Protein AF-A0A5C6YEQ1-F1 (afdb_monomer_lite)

Secondary structure (DSSP, 8-state):
--SSTTHHHHHHHHHHTHHHHHHHHHHHHTTSTTHHHHHHHHHHHHHHHHHHHHHHHHHHHHHHHHHHHHHHHHHHHHHHHHHHHHHHHHHHHHHHGGGGGGSHHHHHHHHHHHHHHHHHHHHHHHTPPP-HHHIIIIIIHHHHHHHHHHHHHH---TTSHHHHHHHHHHHHHHHHHHHHHHHHHHHHHHHHHHHHTSTT-HHHHHHHHHHHHHHHHHHHH--

Sequence (223 aa):
MLFFLVNKSTSKLIEMDHLSIFKSFELFFKDEKDWIINYQVLFNSVGFYNDALLELRANYDYHKTDKYSRKKKIGEELKTLMDESSRLLNRYRQELNDTYLAYPFAEVINEFVPKYYEYLQKYQDTKEETDFDDLSQNLLYDFLTKCMAIKKEIGFDNFGIEEIVTQVSSIRKEIWLLKNDCIYFATNNEERHAMLFANESKSLIKLKELKTSLDQKIKLLEK

pLDDT: mean 86.24, std 13.4, range [27.28, 98.38]

Structure (mmCIF, N/CA/C/O backbone):
data_AF-A0A5C6YEQ1-F1
#
_entry.id   AF-A0A5C6YEQ1-F1
#
loop_
_atom_site.group_PDB
_atom_site.id
_atom_site.type_symbol
_atom_site.label_atom_id
_atom_site.label_alt_id
_atom_site.label_comp_id
_atom_site.label_asym_id
_atom_site.label_entity_id
_atom_site.label_seq_id
_atom_site.pdbx_PDB_ins_code
_atom_site.Cartn_x
_atom_site.Cartn_y
_atom_site.Cartn_z
_atom_site.occupancy
_atom_site.B_iso_or_equiv
_atom_site.auth_seq_id
_atom_site.auth_comp_id
_atom_site.auth_asym_id
_atom_site.auth_atom_id
_atom_site.pdbx_PDB_model_num
ATOM 1 N N . MET A 1 1 ? -23.025 4.777 7.231 1.00 31.62 1 MET A N 1
ATOM 2 C CA . MET A 1 1 ? -22.177 5.420 8.262 1.00 31.62 1 MET A CA 1
ATOM 3 C C . MET A 1 1 ? -23.085 6.034 9.335 1.00 31.62 1 MET A C 1
ATOM 5 O O . MET A 1 1 ? -23.299 7.235 9.319 1.00 31.62 1 MET A O 1
ATOM 9 N N . LEU A 1 2 ? -23.713 5.215 10.197 1.00 27.28 2 LEU A N 1
ATOM 10 C CA . LEU A 1 2 ? -24.773 5.697 11.112 1.00 27.28 2 LEU A CA 1
ATOM 11 C C . LEU A 1 2 ? -24.850 4.996 12.487 1.00 27.28 2 LEU A C 1
ATOM 13 O O . LEU A 1 2 ? -25.694 5.361 13.290 1.00 27.28 2 LEU A O 1
ATOM 17 N N . PHE A 1 3 ? -23.961 4.050 12.818 1.00 35.53 3 PHE A N 1
ATOM 18 C CA . PHE A 1 3 ? -24.115 3.236 14.040 1.00 35.53 3 PHE A CA 1
ATOM 19 C C . PHE A 1 3 ? -23.373 3.732 15.300 1.00 35.53 3 PHE A C 1
ATOM 21 O O . PHE A 1 3 ? -23.579 3.170 16.366 1.00 35.53 3 PHE A O 1
ATOM 28 N N . PHE A 1 4 ? -22.566 4.801 15.236 1.00 38.66 4 PHE A N 1
ATOM 29 C CA . PHE A 1 4 ? -21.730 5.233 16.379 1.00 38.66 4 PHE A CA 1
ATOM 30 C C . PHE A 1 4 ? -22.143 6.553 17.055 1.00 38.66 4 PHE A C 1
ATOM 32 O O . PHE A 1 4 ? -21.502 6.981 18.010 1.00 38.66 4 PHE A O 1
ATOM 39 N N . LEU A 1 5 ? -23.215 7.215 16.604 1.00 39.81 5 LEU A N 1
ATOM 40 C CA . LEU A 1 5 ? -23.652 8.499 17.182 1.00 39.81 5 LEU A CA 1
ATOM 41 C C . LEU A 1 5 ? -24.327 8.369 18.561 1.00 39.81 5 LEU A C 1
ATOM 43 O O . LEU A 1 5 ? -24.458 9.366 19.264 1.00 39.81 5 LEU A O 1
ATOM 47 N N . VAL A 1 6 ? -24.706 7.157 18.976 1.00 45.69 6 VAL A N 1
ATOM 48 C CA . VAL A 1 6 ? -25.448 6.906 20.228 1.00 45.69 6 VAL A CA 1
ATOM 49 C C . VAL A 1 6 ? -24.557 7.013 21.483 1.00 45.69 6 VAL A C 1
ATOM 51 O O . VAL A 1 6 ? -25.061 7.202 22.589 1.00 45.69 6 VAL A O 1
ATOM 54 N N . ASN A 1 7 ? -23.226 6.962 21.345 1.00 52.97 7 ASN A N 1
ATOM 55 C CA . ASN A 1 7 ? -22.336 6.802 22.503 1.00 52.97 7 ASN A CA 1
ATOM 56 C C . ASN A 1 7 ? -22.078 8.099 23.299 1.00 52.97 7 ASN A C 1
ATOM 58 O O . ASN A 1 7 ? -21.958 8.072 24.522 1.00 52.97 7 ASN A O 1
ATOM 62 N N . LYS A 1 8 ? -22.075 9.268 22.639 1.00 51.84 8 LYS A N 1
ATOM 63 C CA . LYS A 1 8 ? -21.743 10.554 23.291 1.00 51.84 8 LYS A CA 1
ATOM 64 C C . LYS A 1 8 ? -22.794 11.020 24.304 1.00 51.84 8 LYS A C 1
ATOM 66 O O . LYS A 1 8 ? -22.444 11.605 25.326 1.00 51.84 8 LYS A O 1
ATOM 71 N N . SER A 1 9 ? -24.070 10.779 24.015 1.00 50.03 9 SER A N 1
ATOM 72 C CA . SER A 1 9 ? -25.200 11.142 24.882 1.00 50.03 9 SER A CA 1
ATOM 73 C C . SER A 1 9 ? -25.192 10.309 26.164 1.00 50.03 9 SER A C 1
ATOM 75 O O . SER A 1 9 ? -25.365 10.839 27.256 1.00 50.03 9 SER A O 1
ATOM 77 N N . THR A 1 10 ? -24.928 9.010 26.016 1.00 54.28 10 THR A N 1
ATOM 78 C CA . THR A 1 10 ? -24.895 8.030 27.105 1.00 54.28 10 THR A CA 1
ATOM 79 C C . THR A 1 10 ? -23.689 8.250 28.018 1.00 54.28 10 THR A C 1
ATOM 81 O O . THR A 1 10 ? -23.847 8.260 29.233 1.00 54.28 10 THR A O 1
ATOM 84 N N . SER A 1 11 ? -22.508 8.533 27.452 1.00 55.09 11 SER A N 1
ATOM 85 C CA . SER A 1 11 ? -21.304 8.850 28.238 1.00 55.09 11 SER A CA 1
ATOM 86 C C . SER A 1 11 ? -21.489 10.112 29.091 1.00 55.09 11 SER A C 1
ATOM 88 O O . SER A 1 11 ? -21.166 10.105 30.274 1.00 55.09 11 SER A O 1
ATOM 90 N N . LYS A 1 12 ? -22.107 11.167 28.535 1.00 52.81 12 LYS A N 1
ATOM 91 C CA . LYS A 1 12 ? -22.448 12.386 29.291 1.00 52.81 12 LYS A CA 1
ATOM 92 C C . LYS A 1 12 ? -23.463 12.142 30.409 1.00 52.81 12 LYS A C 1
ATOM 94 O O . LYS A 1 12 ? -23.324 12.723 31.477 1.00 52.81 12 LYS A O 1
ATOM 99 N N . LEU A 1 13 ? -24.477 11.308 30.174 1.00 55.44 13 LEU A N 1
ATOM 100 C CA . LEU A 1 13 ? -25.462 10.933 31.198 1.00 55.44 13 LEU A CA 1
ATOM 101 C C . LEU A 1 13 ? -24.810 10.178 32.365 1.00 55.44 13 LEU A C 1
ATOM 103 O O . LEU A 1 13 ? -25.116 10.454 33.520 1.00 55.44 13 LEU A O 1
ATOM 107 N N . ILE A 1 14 ? -23.876 9.274 32.065 1.00 58.31 14 ILE A N 1
ATOM 108 C CA . ILE A 1 14 ? -23.141 8.490 33.065 1.00 58.31 14 ILE A CA 1
ATOM 109 C C . ILE A 1 14 ? -22.177 9.367 33.880 1.00 58.31 14 ILE A C 1
ATOM 111 O O . ILE A 1 14 ? -22.086 9.207 35.096 1.00 58.31 14 ILE A O 1
ATOM 115 N N . GLU A 1 15 ? -21.498 10.324 33.241 1.00 59.09 15 GLU A N 1
ATOM 116 C CA . GLU A 1 15 ? -20.639 11.300 33.927 1.00 59.09 15 GLU A CA 1
ATOM 117 C C . GLU A 1 15 ? -21.437 12.278 34.798 1.00 59.09 15 GLU A C 1
ATOM 119 O O . GLU A 1 15 ? -21.026 12.586 35.916 1.00 59.09 15 GLU A O 1
ATOM 124 N N . MET A 1 16 ? -22.588 12.755 34.312 1.00 57.44 16 MET A N 1
ATOM 125 C CA . MET A 1 16 ? -23.418 13.723 35.035 1.00 57.44 16 MET A CA 1
ATOM 126 C C . MET A 1 16 ? -24.153 13.118 36.236 1.00 57.44 16 MET A C 1
ATOM 128 O O . MET A 1 16 ? -24.463 13.855 37.169 1.00 57.44 16 MET A O 1
ATOM 132 N N . ASP A 1 17 ? -24.408 11.806 36.241 1.00 66.56 17 ASP A N 1
ATOM 133 C CA . ASP A 1 17 ? -25.208 11.141 37.276 1.00 66.56 17 ASP A CA 1
ATOM 134 C C . ASP A 1 17 ? -24.451 10.030 38.028 1.00 66.56 17 ASP A C 1
ATOM 136 O O . ASP A 1 17 ? -25.055 9.158 38.654 1.00 66.56 17 ASP A O 1
ATOM 140 N N . HIS A 1 18 ? -23.110 10.071 38.014 1.00 71.81 18 HIS A N 1
ATOM 141 C CA . HIS A 1 18 ? -22.239 9.082 38.667 1.00 71.81 18 HIS A CA 1
ATOM 142 C C . HIS A 1 18 ? -22.669 8.780 40.109 1.00 71.81 18 HIS A C 1
ATOM 144 O O . HIS A 1 18 ? -22.700 7.628 40.532 1.00 71.81 18 HIS A O 1
ATOM 150 N N . LEU A 1 19 ? -23.012 9.813 40.886 1.00 76.38 19 LEU A N 1
ATOM 151 C CA . LEU A 1 19 ? -23.413 9.650 42.282 1.00 76.38 19 LEU A CA 1
ATOM 152 C C . LEU A 1 19 ? -24.744 8.892 42.417 1.00 76.38 19 LEU A C 1
ATOM 154 O O . LEU A 1 19 ? -24.884 8.079 43.328 1.00 76.38 19 LEU A O 1
ATOM 158 N N . SER A 1 20 ? -25.712 9.135 41.533 1.00 77.75 20 SER A N 1
ATOM 159 C CA . SER A 1 20 ? -27.003 8.438 41.565 1.00 77.75 20 SER A CA 1
ATOM 160 C C . SER A 1 20 ? -26.877 7.012 41.042 1.00 77.75 20 SER A C 1
ATOM 162 O O . SER A 1 20 ? -27.480 6.109 41.620 1.00 77.75 20 SER A O 1
ATOM 164 N N . ILE A 1 21 ? -26.046 6.779 40.020 1.00 77.88 21 ILE A N 1
ATOM 165 C CA . ILE A 1 21 ? -25.725 5.432 39.524 1.00 77.88 21 ILE A CA 1
ATOM 166 C C . ILE A 1 21 ? -25.015 4.635 40.621 1.00 77.88 21 ILE A C 1
ATOM 168 O O . ILE A 1 21 ? -25.419 3.512 40.904 1.00 77.88 21 ILE A O 1
ATOM 172 N N . PHE A 1 22 ? -24.028 5.229 41.297 1.00 83.12 22 PHE A N 1
ATOM 173 C CA . PHE A 1 22 ? -23.341 4.617 42.435 1.00 83.12 22 PHE A CA 1
ATOM 174 C C . PHE A 1 22 ? -24.309 4.264 43.566 1.00 83.12 22 PHE A C 1
ATOM 176 O O . PHE A 1 22 ? -24.345 3.115 43.992 1.00 83.12 22 PHE A O 1
ATOM 183 N N . LYS A 1 23 ? -25.137 5.218 44.012 1.00 82.94 23 LYS A N 1
ATOM 184 C CA . LYS A 1 23 ? -26.137 4.991 45.071 1.00 82.94 23 LYS A CA 1
ATOM 185 C C . LYS A 1 23 ? -27.153 3.917 44.694 1.00 82.94 23 LYS A C 1
ATOM 187 O O . LYS A 1 23 ? -27.544 3.116 45.535 1.00 82.94 23 LYS A O 1
ATOM 192 N N . SER A 1 24 ? -27.583 3.892 43.435 1.00 81.06 24 SER A N 1
ATOM 193 C CA . SER A 1 24 ? -28.500 2.866 42.934 1.00 81.06 24 SER A CA 1
ATOM 194 C C . SER A 1 24 ? -27.824 1.497 42.917 1.00 81.06 24 SER A C 1
ATOM 196 O O . SER A 1 24 ? -28.412 0.514 43.356 1.00 81.06 24 SER A O 1
ATOM 198 N N . PHE A 1 25 ? -26.569 1.426 42.473 1.00 85.50 25 PHE A N 1
ATOM 199 C CA . PHE A 1 25 ? -25.790 0.192 42.483 1.00 85.50 25 PHE A CA 1
ATOM 200 C C . PHE A 1 25 ? -25.561 -0.310 43.917 1.00 85.50 25 PHE A C 1
ATOM 202 O O . PHE A 1 25 ? -25.797 -1.476 44.214 1.00 85.50 25 PHE A O 1
ATOM 209 N N . GLU A 1 26 ? -25.194 0.574 44.842 1.00 86.00 26 GLU A N 1
ATOM 210 C CA . GLU A 1 26 ? -25.078 0.265 46.268 1.00 86.00 26 GLU A CA 1
ATOM 211 C C . GLU A 1 26 ? -26.396 -0.291 46.829 1.00 86.00 26 GLU A C 1
ATOM 213 O O . GLU A 1 26 ? -26.397 -1.344 47.461 1.00 86.00 26 GLU A O 1
ATOM 218 N N . LEU A 1 27 ? -27.538 0.345 46.544 1.00 85.94 27 LEU A N 1
ATOM 219 C CA . LEU A 1 27 ? -28.846 -0.090 47.047 1.00 85.94 27 LEU A CA 1
ATOM 220 C C . LEU A 1 27 ? -29.161 -1.558 46.708 1.00 85.94 27 LEU A C 1
ATOM 222 O O . LEU A 1 27 ? -29.693 -2.275 47.556 1.00 85.94 27 LEU A O 1
ATOM 226 N N . PHE A 1 28 ? -28.834 -2.006 45.493 1.00 83.94 28 PHE A N 1
ATOM 227 C CA . PHE A 1 28 ? -29.175 -3.352 45.012 1.00 83.94 28 PHE A CA 1
ATOM 228 C C . PHE A 1 28 ? -28.108 -4.415 45.283 1.00 83.94 28 PHE A C 1
ATOM 230 O O . PHE A 1 28 ? -28.435 -5.610 45.313 1.00 83.94 28 PHE A O 1
ATOM 237 N N . PHE A 1 29 ? -26.853 -3.998 45.468 1.00 86.00 29 PHE A N 1
ATOM 238 C CA . PHE A 1 29 ? -25.700 -4.897 45.499 1.00 86.00 29 PHE A CA 1
ATOM 239 C C . PHE A 1 29 ? -24.860 -4.809 46.778 1.00 86.00 29 PHE A C 1
ATOM 241 O O . PHE A 1 29 ? -23.964 -5.628 46.927 1.00 86.00 29 PHE A O 1
ATOM 248 N N . LYS A 1 30 ? -25.143 -3.903 47.728 1.00 86.94 30 LYS A N 1
ATOM 249 C CA . LYS A 1 30 ? -24.340 -3.718 48.961 1.00 86.94 30 LYS A CA 1
ATOM 250 C C . LYS A 1 30 ? -24.054 -4.998 49.758 1.00 86.94 30 LYS A C 1
ATOM 252 O O . LYS A 1 30 ? -23.047 -5.059 50.457 1.00 86.94 30 LYS A O 1
ATOM 257 N N . ASP A 1 31 ? -24.940 -5.991 49.671 1.00 86.44 31 ASP A N 1
ATOM 258 C CA . ASP A 1 31 ? -24.834 -7.252 50.410 1.00 86.44 31 ASP A CA 1
ATOM 259 C C . ASP A 1 31 ? -23.923 -8.278 49.697 1.00 86.44 31 ASP A C 1
ATOM 261 O O . ASP A 1 31 ? -23.592 -9.323 50.259 1.00 86.44 31 ASP A O 1
ATOM 265 N N . GLU A 1 32 ? -23.486 -7.999 48.465 1.00 86.06 32 GLU A N 1
ATOM 266 C CA . GLU A 1 32 ? -22.537 -8.825 47.718 1.00 86.06 32 GLU A CA 1
ATOM 267 C C . GLU A 1 32 ? -21.096 -8.441 48.059 1.00 86.06 32 GLU A C 1
ATOM 269 O O . GLU A 1 32 ? -20.715 -7.277 48.000 1.00 86.06 32 GLU A O 1
ATOM 274 N N . LYS A 1 33 ? -20.248 -9.428 48.361 1.00 84.44 33 LYS A N 1
ATOM 275 C CA . LYS A 1 33 ? -18.874 -9.210 48.847 1.00 84.44 33 LYS A CA 1
ATOM 276 C C . LYS A 1 33 ? -18.028 -8.263 47.976 1.00 84.44 33 LYS A C 1
ATOM 278 O O . LYS A 1 33 ? -17.258 -7.476 48.516 1.00 84.44 33 LYS A O 1
ATOM 283 N N . ASP A 1 34 ? -18.190 -8.325 46.655 1.00 86.12 34 ASP A N 1
ATOM 284 C CA . ASP A 1 34 ? -17.345 -7.615 45.686 1.00 86.12 34 ASP A CA 1
ATOM 285 C C . ASP A 1 34 ? -18.084 -6.474 44.956 1.00 86.12 34 ASP A C 1
ATOM 287 O O . ASP A 1 34 ? -17.680 -6.051 43.870 1.00 86.12 34 ASP A O 1
ATOM 291 N N . TRP A 1 35 ? -19.171 -5.945 45.533 1.00 84.25 35 TRP A N 1
ATOM 292 C CA . TRP A 1 35 ? -20.045 -4.975 44.860 1.00 84.25 35 TRP A CA 1
ATOM 293 C C . TRP A 1 35 ? -19.328 -3.692 44.406 1.00 84.25 35 TRP A C 1
ATOM 295 O O . TRP A 1 35 ? -19.574 -3.210 43.300 1.00 84.25 35 TRP A O 1
ATOM 305 N N . ILE A 1 36 ? -18.385 -3.174 45.204 1.00 84.12 36 ILE A N 1
ATOM 306 C CA . ILE A 1 36 ? -17.584 -1.983 44.857 1.00 84.12 36 ILE A CA 1
ATOM 307 C C . ILE A 1 36 ? -16.669 -2.273 43.663 1.00 84.12 36 ILE A C 1
ATOM 309 O O . ILE A 1 36 ? -16.549 -1.454 42.751 1.00 84.12 36 ILE A O 1
ATOM 313 N N . ILE A 1 37 ? -16.038 -3.451 43.651 1.00 84.50 37 ILE A N 1
ATOM 314 C CA . ILE A 1 37 ? -15.156 -3.884 42.561 1.00 84.50 37 ILE A CA 1
ATOM 315 C C . ILE A 1 37 ? -15.977 -4.022 41.274 1.00 84.50 37 ILE A C 1
ATOM 317 O O . ILE A 1 37 ? -15.557 -3.564 40.213 1.00 84.50 37 ILE A O 1
ATOM 321 N N . ASN A 1 38 ? -17.172 -4.600 41.370 1.00 82.00 38 ASN A N 1
ATOM 322 C CA . ASN A 1 38 ? -18.096 -4.758 40.250 1.00 82.00 38 ASN A CA 1
ATOM 323 C C . ASN A 1 38 ? -18.582 -3.411 39.695 1.00 82.00 38 ASN A C 1
ATOM 325 O O . ASN A 1 38 ? -18.596 -3.233 38.475 1.00 82.00 38 ASN A O 1
ATOM 329 N N . TYR A 1 39 ? -18.892 -2.444 40.564 1.00 84.06 39 TYR A N 1
ATOM 330 C CA . TYR A 1 39 ? -19.219 -1.075 40.158 1.00 84.06 39 TYR A CA 1
ATOM 331 C C . TYR A 1 39 ? -18.061 -0.414 39.398 1.00 84.06 39 TYR A C 1
ATOM 333 O O . TYR A 1 39 ? -18.258 0.116 38.305 1.00 84.06 39 TYR A O 1
ATOM 341 N N . GLN A 1 40 ? -16.839 -0.485 39.936 1.00 81.25 40 GLN A N 1
ATOM 342 C CA . GLN A 1 40 ? -15.656 0.081 39.281 1.00 81.25 40 GLN A CA 1
ATOM 343 C C . GLN A 1 40 ? -15.400 -0.560 37.917 1.00 81.25 40 GLN A C 1
ATOM 345 O O . GLN A 1 40 ? -15.106 0.142 36.954 1.00 81.25 40 GLN A O 1
ATOM 350 N N . VAL A 1 41 ? -15.539 -1.885 37.811 1.00 80.44 41 VAL A N 1
ATOM 351 C CA . VAL A 1 41 ? -15.392 -2.599 36.536 1.00 80.44 41 VAL A CA 1
ATOM 352 C C . VAL A 1 41 ? -16.437 -2.128 35.530 1.00 80.44 41 VAL A C 1
ATOM 354 O O . VAL A 1 41 ? -16.066 -1.841 34.395 1.00 80.44 41 VAL A O 1
ATOM 357 N N . LEU A 1 42 ? -17.708 -2.014 35.923 1.00 78.88 42 LEU A N 1
ATOM 358 C CA . LEU A 1 42 ? -18.774 -1.517 35.051 1.00 78.88 42 LEU A CA 1
ATOM 359 C C . LEU A 1 42 ? -18.461 -0.102 34.553 1.00 78.88 42 LEU A C 1
ATOM 361 O O . LEU A 1 42 ? -18.447 0.138 33.347 1.00 78.88 42 LEU A O 1
ATOM 365 N N . PH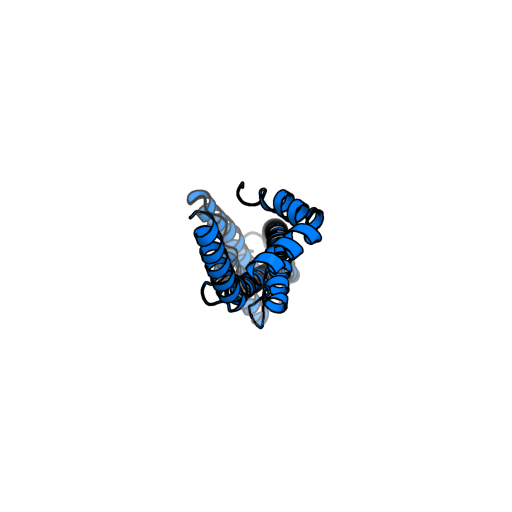E A 1 43 ? -18.174 0.814 35.477 1.00 76.44 43 PHE A N 1
ATOM 366 C CA . PHE A 1 43 ? -17.955 2.220 35.160 1.00 76.44 43 PHE A CA 1
ATOM 367 C C . PHE A 1 43 ? -16.727 2.420 34.263 1.00 76.44 43 PHE A C 1
ATOM 369 O O . PHE A 1 43 ? -16.821 3.034 33.198 1.00 76.44 43 PHE A O 1
ATOM 376 N N . ASN A 1 44 ? -15.595 1.814 34.634 1.00 77.69 44 ASN A N 1
ATOM 377 C CA . ASN A 1 44 ? -14.362 1.887 33.851 1.00 77.69 44 ASN A CA 1
ATOM 378 C C . ASN A 1 44 ? -14.528 1.248 32.473 1.00 77.69 44 ASN A C 1
ATOM 380 O O . ASN A 1 44 ? -13.966 1.741 31.500 1.00 77.69 44 ASN A O 1
ATOM 384 N N . SER A 1 45 ? -15.309 0.172 32.374 1.00 75.00 45 SER A N 1
ATOM 385 C CA . SER A 1 45 ? -15.566 -0.480 31.094 1.00 75.00 45 SER A CA 1
ATOM 386 C C . SER A 1 45 ? -16.350 0.419 30.146 1.00 75.00 45 SER A C 1
ATOM 388 O O . SER A 1 45 ? -15.992 0.508 28.977 1.00 75.00 45 SER A O 1
ATOM 390 N N . VAL A 1 46 ? -17.395 1.107 30.616 1.00 74.00 46 VAL A N 1
ATOM 391 C CA . VAL A 1 46 ? -18.174 1.990 29.733 1.00 74.00 46 VAL A CA 1
ATOM 392 C C . VAL A 1 46 ? -17.303 3.119 29.177 1.00 74.00 46 VAL A C 1
ATOM 394 O O . VAL A 1 46 ? -17.327 3.352 27.968 1.00 74.00 46 VAL A O 1
ATOM 397 N N . GLY A 1 47 ? -16.490 3.759 30.026 1.00 69.19 47 GLY A N 1
ATOM 398 C CA . GLY A 1 47 ? -15.528 4.776 29.584 1.00 69.19 47 GLY A CA 1
ATOM 399 C C . GLY A 1 47 ? -14.509 4.209 28.594 1.00 69.19 47 GLY A C 1
ATOM 400 O O . GLY A 1 47 ? -14.373 4.710 27.480 1.00 69.19 47 GLY A O 1
ATOM 401 N N . PHE A 1 48 ? -13.881 3.086 28.950 1.00 79.19 48 PHE A N 1
ATOM 402 C CA . PHE A 1 48 ? -12.892 2.412 28.113 1.00 79.19 48 PHE A CA 1
ATOM 403 C C . PHE A 1 48 ? -13.429 2.047 26.724 1.00 79.19 48 PHE A C 1
ATOM 405 O O . PHE A 1 48 ? -12.792 2.363 25.725 1.00 79.19 48 PHE A O 1
ATOM 412 N N . TYR A 1 49 ? -14.591 1.393 26.629 1.00 76.06 49 TYR A N 1
ATOM 413 C CA . TYR A 1 49 ? -15.139 0.973 25.336 1.00 76.06 49 TYR A CA 1
ATOM 414 C C . TYR A 1 49 ? -15.583 2.164 24.486 1.00 76.06 49 TYR A C 1
ATOM 416 O O . TYR A 1 49 ? -15.461 2.113 23.263 1.00 76.06 49 TYR A O 1
ATOM 424 N N . ASN A 1 50 ? -16.068 3.243 25.101 1.00 76.25 50 ASN A N 1
ATOM 425 C CA . ASN A 1 50 ? -16.372 4.466 24.369 1.00 76.25 50 ASN A CA 1
ATOM 426 C C . ASN A 1 50 ? -15.105 5.079 23.751 1.00 76.25 50 ASN A C 1
ATOM 428 O O . ASN A 1 50 ? -15.086 5.353 22.549 1.00 76.25 50 ASN A O 1
ATOM 432 N N . ASP A 1 51 ? -14.039 5.217 24.537 1.00 76.62 51 ASP A N 1
ATOM 433 C CA . ASP A 1 51 ? -12.774 5.793 24.076 1.00 76.62 51 ASP A CA 1
ATOM 434 C C . ASP A 1 51 ? -12.073 4.890 23.056 1.00 76.62 51 ASP A C 1
ATOM 436 O O . ASP A 1 51 ? -11.639 5.363 22.005 1.00 76.62 51 ASP A O 1
ATOM 440 N N . ALA A 1 52 ? -12.057 3.576 23.292 1.00 79.50 52 ALA A N 1
ATOM 441 C CA . ALA A 1 52 ? -11.476 2.595 22.379 1.00 79.50 52 ALA A CA 1
ATOM 442 C C . ALA A 1 52 ? -12.154 2.617 21.000 1.00 79.50 52 ALA A C 1
ATOM 444 O O . ALA A 1 52 ? -11.481 2.522 19.975 1.00 79.50 52 ALA A O 1
ATOM 445 N N . LEU A 1 53 ? -13.482 2.776 20.943 1.00 81.00 53 LEU A N 1
ATOM 446 C CA . LEU A 1 53 ? -14.215 2.889 19.677 1.00 81.00 53 LEU A CA 1
ATOM 447 C C . LEU A 1 53 ? -13.910 4.200 18.937 1.00 81.00 53 LEU A C 1
ATOM 449 O O . LEU A 1 53 ? -13.821 4.202 17.706 1.00 81.00 53 LEU A O 1
ATOM 453 N N . LEU A 1 54 ? -13.743 5.308 19.665 1.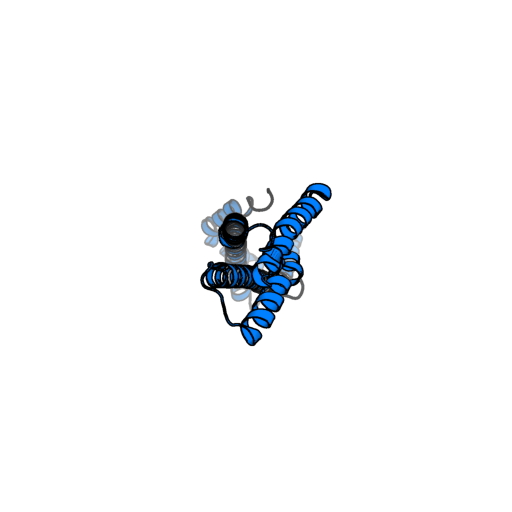00 80.62 54 LEU A N 1
ATOM 454 C CA . LEU A 1 54 ? -13.342 6.590 19.079 1.00 80.62 54 LEU A CA 1
ATOM 455 C C . LEU A 1 54 ? -11.920 6.522 18.519 1.00 80.62 54 LEU A C 1
ATOM 457 O O . LEU A 1 54 ? -11.693 6.961 17.389 1.00 80.62 54 LEU A O 1
ATOM 461 N N . GLU A 1 55 ? -10.992 5.929 19.268 1.00 81.88 55 GLU A N 1
ATOM 462 C CA . GLU A 1 55 ? -9.609 5.724 18.837 1.00 81.88 55 GLU A CA 1
ATOM 463 C C . GLU A 1 55 ? -9.542 4.808 17.608 1.00 81.88 55 GLU A C 1
ATOM 465 O O . GLU A 1 55 ? -8.908 5.158 16.615 1.00 81.88 55 GLU A O 1
ATOM 470 N N . LEU A 1 56 ? -10.248 3.670 17.620 1.00 84.38 56 LEU A N 1
ATOM 471 C CA . LEU A 1 56 ? -10.315 2.750 16.477 1.00 84.38 56 LEU A CA 1
ATOM 472 C C . LEU A 1 56 ? -10.813 3.450 15.214 1.00 84.38 56 LEU A C 1
ATOM 474 O O . LEU A 1 56 ? -10.238 3.273 14.139 1.00 84.38 56 LEU A O 1
ATOM 478 N N . ARG A 1 57 ? -11.857 4.275 15.337 1.00 84.19 57 ARG A N 1
ATOM 479 C CA . ARG A 1 57 ? -12.374 5.054 14.211 1.00 84.19 57 ARG A CA 1
ATOM 480 C C . ARG A 1 57 ? -11.340 6.052 13.696 1.00 84.19 57 ARG A C 1
ATOM 482 O O . ARG A 1 57 ? -11.123 6.110 12.490 1.00 84.19 57 ARG A O 1
ATOM 489 N N . ALA A 1 58 ? -10.709 6.813 14.588 1.00 83.38 58 ALA A N 1
ATOM 490 C CA . ALA A 1 58 ? -9.691 7.789 14.210 1.00 83.38 58 ALA A CA 1
ATOM 491 C C . ALA A 1 58 ? -8.500 7.118 13.507 1.00 83.38 58 ALA A C 1
ATOM 493 O O . ALA A 1 58 ? -8.079 7.571 12.443 1.00 83.38 58 ALA A O 1
ATOM 494 N N . ASN A 1 59 ? -8.019 5.994 14.044 1.00 86.00 59 ASN A N 1
ATOM 495 C CA . ASN A 1 59 ? -6.927 5.215 13.461 1.00 86.00 59 ASN A CA 1
ATOM 496 C C . ASN A 1 59 ? -7.300 4.649 12.084 1.00 86.00 59 ASN A C 1
ATOM 498 O O . ASN A 1 59 ? -6.482 4.676 11.165 1.00 86.00 59 ASN A O 1
ATOM 502 N N . TYR A 1 60 ? -8.536 4.170 11.915 1.00 89.19 60 TYR A N 1
ATOM 503 C CA . TYR A 1 60 ? -9.031 3.687 10.627 1.00 89.19 60 TYR A CA 1
ATOM 504 C C . TYR A 1 60 ? -9.134 4.801 9.582 1.00 89.19 60 TYR A C 1
ATOM 506 O O . TYR A 1 60 ? -8.651 4.638 8.460 1.00 89.19 60 TYR A O 1
ATOM 514 N N . ASP A 1 61 ? -9.730 5.939 9.940 1.00 89.25 61 ASP A N 1
ATOM 515 C CA . ASP A 1 61 ? -9.876 7.083 9.036 1.00 89.25 61 ASP A CA 1
ATOM 516 C C . ASP A 1 61 ? -8.498 7.642 8.630 1.00 89.25 61 ASP A C 1
ATOM 518 O O . ASP A 1 61 ? -8.276 7.956 7.454 1.00 89.25 61 ASP A O 1
ATOM 522 N N . TYR A 1 62 ? -7.545 7.679 9.569 1.00 88.31 62 TYR A N 1
ATOM 523 C CA . TYR A 1 62 ? -6.149 8.020 9.301 1.00 88.31 62 TYR A CA 1
ATOM 524 C C . TYR A 1 62 ? -5.499 7.033 8.324 1.00 88.31 62 TYR A C 1
ATOM 526 O O . TYR A 1 62 ? -5.036 7.450 7.263 1.00 88.31 62 TYR A O 1
ATOM 534 N N . HIS A 1 63 ? -5.523 5.728 8.622 1.00 92.25 63 HIS A N 1
ATOM 535 C CA . HIS A 1 63 ? -4.893 4.709 7.775 1.00 92.25 63 HIS A CA 1
ATOM 536 C C . HIS A 1 63 ? -5.491 4.681 6.365 1.00 92.25 63 HIS A C 1
ATOM 538 O O . HIS A 1 63 ? -4.767 4.576 5.377 1.00 92.25 63 HIS A O 1
ATOM 544 N N . LYS A 1 64 ? -6.814 4.834 6.243 1.00 92.12 64 LYS A N 1
ATOM 545 C CA . LYS A 1 64 ? -7.493 4.929 4.946 1.00 92.12 64 LYS A CA 1
ATOM 546 C C . LYS A 1 64 ? -6.991 6.124 4.131 1.00 92.12 64 LYS A C 1
ATOM 548 O O . LYS A 1 64 ? -6.752 5.986 2.930 1.00 92.12 64 LYS A O 1
ATOM 553 N N . THR A 1 65 ? -6.856 7.283 4.770 1.00 93.56 65 THR A N 1
ATOM 554 C CA . THR A 1 65 ? -6.411 8.522 4.118 1.00 93.56 65 THR A CA 1
ATOM 555 C C . THR A 1 65 ? -4.943 8.432 3.705 1.00 93.56 65 THR A C 1
ATOM 557 O O . THR A 1 65 ? -4.613 8.752 2.562 1.00 93.56 65 THR A O 1
ATOM 560 N N . ASP A 1 66 ? -4.081 7.934 4.593 1.00 94.00 66 ASP A N 1
ATOM 561 C CA . ASP A 1 66 ? -2.659 7.711 4.320 1.00 94.00 66 ASP A CA 1
ATOM 562 C C . ASP A 1 66 ? -2.452 6.723 3.163 1.00 94.00 66 ASP A C 1
ATOM 564 O O . ASP A 1 66 ? -1.791 7.049 2.174 1.00 94.00 66 ASP A O 1
ATOM 568 N N . LYS A 1 67 ? -3.120 5.561 3.213 1.00 94.69 67 LYS A N 1
ATOM 569 C CA . LYS A 1 67 ? -3.076 4.547 2.149 1.00 94.69 67 LYS A CA 1
ATOM 570 C C . LYS A 1 67 ? -3.444 5.141 0.793 1.00 94.69 67 LYS A C 1
ATOM 572 O O . LYS A 1 67 ? -2.746 4.905 -0.191 1.00 94.69 67 LYS A O 1
ATOM 577 N N . TYR A 1 68 ? -4.530 5.910 0.727 1.00 94.38 68 TYR A N 1
ATOM 578 C CA . TYR A 1 68 ? -4.958 6.554 -0.515 1.00 94.38 68 TYR A CA 1
ATOM 579 C C . TYR A 1 68 ? -3.928 7.575 -1.021 1.00 94.38 68 TYR A C 1
ATOM 581 O O . TYR A 1 68 ? -3.579 7.564 -2.201 1.00 94.38 68 TYR A O 1
ATOM 589 N N . SER A 1 69 ? -3.402 8.417 -0.128 1.00 96.69 69 SER A N 1
ATOM 590 C CA . SER A 1 69 ? -2.365 9.405 -0.452 1.00 96.69 69 SER A CA 1
ATOM 591 C C . SER A 1 69 ? -1.114 8.746 -1.042 1.00 96.69 69 SER A C 1
ATOM 593 O O . SER A 1 69 ? -0.620 9.151 -2.096 1.00 96.69 69 SER A O 1
ATOM 595 N N . ARG A 1 70 ? -0.643 7.661 -0.422 1.00 96.44 70 ARG A N 1
ATOM 596 C CA . ARG A 1 70 ? 0.538 6.916 -0.876 1.00 96.44 70 ARG A CA 1
ATOM 597 C C . ARG A 1 70 ? 0.308 6.195 -2.197 1.00 96.44 70 ARG A C 1
ATOM 599 O O . ARG A 1 70 ? 1.164 6.272 -3.070 1.00 96.44 70 ARG A O 1
ATOM 606 N N . LYS A 1 71 ? -0.861 5.572 -2.394 1.00 95.56 71 LYS A N 1
ATOM 607 C CA . LYS A 1 71 ? -1.246 4.997 -3.697 1.00 95.56 71 LYS A CA 1
ATOM 608 C C . LYS A 1 71 ? -1.216 6.046 -4.809 1.00 95.56 71 LYS A C 1
ATOM 610 O O . LYS A 1 71 ? -0.694 5.780 -5.887 1.00 95.56 71 LYS A O 1
ATOM 615 N N . LYS A 1 72 ? -1.738 7.247 -4.540 1.00 95.69 72 LYS A N 1
ATOM 616 C CA . LYS A 1 72 ? -1.706 8.361 -5.495 1.00 95.69 72 LYS A CA 1
ATOM 617 C C . LYS A 1 72 ? -0.269 8.771 -5.828 1.00 95.69 72 LYS A C 1
ATOM 619 O O . LYS A 1 72 ? 0.051 8.890 -7.006 1.00 95.69 72 LYS A O 1
ATOM 624 N N . LYS A 1 73 ? 0.589 8.921 -4.815 1.00 97.06 73 LYS A N 1
ATOM 625 C CA . LYS A 1 73 ? 2.013 9.237 -5.000 1.00 97.06 73 LYS A CA 1
ATOM 626 C C . LYS A 1 73 ? 2.722 8.184 -5.861 1.00 97.06 73 LYS A C 1
ATOM 628 O O . LYS A 1 73 ? 3.377 8.545 -6.829 1.00 97.06 73 LYS A O 1
ATOM 633 N N . ILE A 1 74 ? 2.524 6.896 -5.572 1.00 97.25 74 ILE A N 1
ATOM 634 C CA . ILE A 1 74 ? 3.064 5.791 -6.384 1.00 97.25 74 ILE A CA 1
ATOM 635 C C . ILE A 1 74 ? 2.577 5.899 -7.838 1.00 97.25 74 ILE A C 1
ATOM 637 O O . ILE A 1 74 ? 3.360 5.731 -8.768 1.00 97.25 74 ILE A O 1
ATOM 641 N N . GLY A 1 75 ? 1.299 6.225 -8.056 1.00 95.75 75 GLY A N 1
ATOM 642 C CA . GLY A 1 75 ? 0.754 6.457 -9.398 1.00 95.75 75 GLY A CA 1
ATOM 643 C C . GLY A 1 75 ? 1.410 7.632 -10.137 1.00 95.75 75 GLY A C 1
ATOM 644 O O . GLY A 1 75 ? 1.683 7.535 -11.333 1.00 95.75 75 GLY A O 1
ATOM 645 N N . GLU A 1 76 ? 1.698 8.731 -9.439 1.00 97.31 76 GLU A N 1
ATOM 646 C CA . GLU A 1 76 ? 2.414 9.890 -9.995 1.00 97.31 76 GLU A CA 1
ATOM 647 C C . GLU A 1 76 ? 3.874 9.552 -10.342 1.00 97.31 76 GLU A C 1
ATOM 649 O O . GLU A 1 76 ? 4.371 9.947 -11.402 1.00 97.31 76 GLU A O 1
ATOM 654 N N . GLU A 1 77 ? 4.550 8.776 -9.496 1.00 97.62 77 GLU A N 1
ATOM 655 C CA . GLU A 1 77 ? 5.906 8.278 -9.748 1.00 97.62 77 GLU A CA 1
ATOM 656 C C . GLU A 1 77 ? 5.944 7.319 -10.946 1.00 97.62 77 GLU A C 1
ATOM 658 O O . GLU A 1 77 ? 6.806 7.459 -11.809 1.00 97.62 77 GLU A O 1
ATOM 663 N N . LEU A 1 78 ? 4.976 6.404 -11.067 1.00 97.50 78 LEU A N 1
ATOM 664 C CA . LEU A 1 78 ? 4.844 5.509 -12.224 1.00 97.50 78 LEU A CA 1
ATOM 665 C C . LEU A 1 78 ? 4.604 6.275 -13.524 1.00 97.50 78 LEU A C 1
ATOM 667 O O . LEU A 1 78 ? 5.207 5.957 -14.546 1.00 97.50 78 LEU A O 1
ATOM 671 N N . LYS A 1 79 ? 3.754 7.307 -13.495 1.00 96.31 79 LYS A N 1
ATOM 672 C CA . LYS A 1 79 ? 3.557 8.190 -14.650 1.00 96.31 79 LYS A CA 1
ATOM 673 C C . LYS A 1 79 ? 4.878 8.838 -15.070 1.00 96.31 79 LYS A C 1
ATOM 675 O O . LYS A 1 79 ? 5.223 8.814 -16.248 1.00 96.31 79 LYS A O 1
ATOM 680 N N . THR A 1 80 ? 5.612 9.388 -14.104 1.00 97.81 80 THR A N 1
ATOM 681 C CA . THR A 1 80 ? 6.900 10.051 -14.348 1.00 97.81 80 THR A CA 1
ATOM 682 C C . THR A 1 80 ? 7.910 9.069 -14.938 1.00 97.81 80 THR A C 1
ATOM 684 O O . THR A 1 80 ? 8.531 9.362 -15.956 1.00 97.81 80 THR A O 1
ATOM 687 N N . LEU A 1 81 ? 7.985 7.861 -14.379 1.00 98.00 81 LEU A N 1
ATOM 688 C CA . LEU A 1 81 ? 8.817 6.774 -14.882 1.00 98.00 81 LEU A CA 1
ATOM 689 C C . LEU A 1 81 ? 8.497 6.422 -16.344 1.00 98.00 81 LEU A C 1
ATOM 691 O O . LEU A 1 81 ? 9.419 6.226 -17.135 1.00 98.00 81 LEU A O 1
ATOM 695 N N . MET A 1 82 ? 7.219 6.331 -16.727 1.00 97.44 82 MET A N 1
ATOM 696 C CA . MET A 1 82 ? 6.833 6.040 -18.117 1.00 97.44 82 MET A CA 1
ATOM 697 C C . MET A 1 82 ? 7.212 7.167 -19.078 1.00 97.44 82 MET A C 1
ATOM 699 O O . MET A 1 82 ? 7.719 6.901 -20.173 1.00 97.44 82 MET A O 1
ATOM 703 N N . ASP A 1 83 ? 7.000 8.419 -18.668 1.00 96.75 83 ASP A N 1
ATOM 704 C CA . ASP A 1 83 ? 7.376 9.595 -19.456 1.00 96.75 83 ASP A CA 1
ATOM 705 C C . ASP A 1 83 ? 8.897 9.630 -19.680 1.00 96.75 83 ASP A C 1
ATOM 707 O O . ASP A 1 83 ? 9.370 9.868 -20.794 1.00 96.75 83 ASP A O 1
ATOM 711 N N . GLU A 1 84 ? 9.681 9.351 -18.640 1.00 97.25 84 GLU A N 1
ATOM 712 C CA . GLU A 1 84 ? 11.143 9.317 -18.715 1.00 97.25 84 GLU A CA 1
ATOM 713 C C . GLU A 1 84 ? 11.670 8.118 -19.503 1.00 97.25 84 GLU A C 1
ATOM 715 O O . GLU A 1 84 ? 12.563 8.286 -20.333 1.00 97.25 84 GLU A O 1
ATOM 720 N N . SER A 1 85 ? 11.065 6.940 -19.341 1.00 96.94 85 SER A N 1
ATOM 721 C CA . SER A 1 85 ? 11.388 5.746 -20.132 1.00 96.94 85 SER A CA 1
ATOM 722 C C . SER A 1 85 ? 11.155 5.996 -21.625 1.00 96.94 85 SER A C 1
ATOM 724 O O . SER A 1 85 ? 12.005 5.687 -22.458 1.00 96.94 85 SER A O 1
ATOM 726 N N . SER A 1 86 ? 10.043 6.647 -21.974 1.00 95.88 86 SER A N 1
ATOM 727 C CA . SER A 1 86 ? 9.732 7.017 -23.360 1.00 95.88 86 SER A CA 1
ATOM 728 C C . SER A 1 86 ? 10.725 8.042 -23.921 1.00 95.88 86 SER A C 1
ATOM 730 O O . SER A 1 86 ? 11.150 7.943 -25.073 1.00 95.88 86 SER A O 1
ATOM 732 N N . ARG A 1 87 ? 11.142 9.027 -23.113 1.00 95.94 87 ARG A N 1
ATOM 733 C CA . ARG A 1 87 ? 12.187 9.994 -23.502 1.00 95.94 87 ARG A CA 1
ATOM 734 C C . ARG A 1 87 ? 13.537 9.318 -23.712 1.00 95.94 87 ARG A C 1
ATOM 736 O O . ARG A 1 87 ? 14.228 9.657 -24.670 1.00 95.94 87 ARG A O 1
ATOM 743 N N . LEU A 1 88 ? 13.900 8.373 -22.850 1.00 95.50 88 LEU A N 1
ATOM 744 C CA . LEU A 1 88 ? 15.136 7.611 -22.969 1.00 95.50 88 LEU A CA 1
ATOM 745 C C . LEU A 1 88 ? 15.138 6.760 -24.246 1.00 95.50 88 LEU A C 1
ATOM 747 O O . LEU A 1 88 ? 16.106 6.795 -25.002 1.00 95.50 88 LEU A O 1
ATOM 751 N N . LEU A 1 89 ? 14.027 6.089 -24.557 1.00 94.19 89 LEU A N 1
ATOM 752 C CA . LEU A 1 89 ? 13.876 5.346 -25.810 1.00 94.19 89 LEU A CA 1
ATOM 753 C C . LEU A 1 89 ? 14.067 6.240 -27.045 1.00 94.19 89 LEU A C 1
ATOM 755 O O . LEU A 1 89 ? 14.786 5.882 -27.978 1.00 94.19 89 LEU A O 1
ATOM 759 N N . ASN A 1 90 ? 13.476 7.439 -27.031 1.00 93.19 90 ASN A N 1
ATOM 760 C CA . ASN A 1 90 ? 13.664 8.420 -28.101 1.00 93.19 90 ASN A CA 1
ATOM 761 C C . ASN A 1 90 ? 15.122 8.880 -28.223 1.00 93.19 90 ASN A C 1
ATOM 763 O O . ASN A 1 90 ? 15.595 9.077 -29.340 1.00 93.19 90 ASN A O 1
ATOM 767 N N . ARG A 1 91 ? 15.845 9.017 -27.105 1.00 93.81 91 ARG A N 1
ATOM 768 C CA . ARG A 1 91 ? 17.275 9.354 -27.104 1.00 93.81 91 ARG A CA 1
ATOM 769 C C . ARG A 1 91 ? 18.103 8.263 -27.782 1.00 93.81 91 ARG A C 1
ATOM 771 O O . ARG A 1 91 ? 18.884 8.585 -28.670 1.00 93.81 91 ARG A O 1
ATOM 778 N N . TYR A 1 92 ? 17.881 6.989 -27.444 1.00 94.44 92 TYR A N 1
ATOM 779 C CA . TYR A 1 92 ? 18.535 5.879 -28.151 1.00 94.44 92 TYR A CA 1
ATOM 780 C C . TYR A 1 92 ? 18.264 5.935 -29.655 1.00 94.44 92 TYR A C 1
ATOM 782 O O . TYR A 1 92 ? 19.187 5.796 -30.452 1.00 94.44 92 TYR A O 1
ATOM 790 N N . ARG A 1 93 ? 17.014 6.193 -30.053 1.00 92.75 93 ARG A N 1
ATOM 791 C CA . ARG A 1 93 ? 16.635 6.293 -31.467 1.00 92.75 93 ARG A CA 1
ATOM 792 C C . ARG A 1 93 ? 17.317 7.454 -32.197 1.00 92.75 93 ARG A C 1
ATOM 794 O O . ARG A 1 93 ? 17.672 7.301 -33.360 1.00 92.75 93 ARG A O 1
ATOM 801 N N . GLN A 1 94 ? 17.486 8.603 -31.544 1.00 92.19 94 GLN A N 1
ATOM 802 C CA . GLN A 1 94 ? 18.150 9.774 -32.131 1.00 92.19 94 GLN A CA 1
ATOM 803 C C . GLN A 1 94 ? 19.655 9.562 -32.312 1.00 92.19 94 GLN A C 1
ATOM 805 O O . GLN A 1 94 ? 20.208 9.959 -33.332 1.00 92.19 94 GLN A O 1
ATOM 810 N N . GLU A 1 95 ? 20.305 8.928 -31.339 1.00 90.69 95 GLU A N 1
ATOM 811 C CA . GLU A 1 95 ? 21.764 8.775 -31.307 1.00 90.69 95 GLU A CA 1
ATOM 812 C C . GLU A 1 95 ? 22.245 7.542 -32.095 1.00 90.69 95 GLU A C 1
ATOM 814 O O . GLU A 1 95 ? 23.338 7.544 -32.657 1.00 90.69 95 GLU A O 1
ATOM 819 N N . LEU A 1 96 ? 21.423 6.487 -32.174 1.00 88.31 96 LEU A N 1
ATOM 820 C CA . LEU A 1 96 ? 21.778 5.195 -32.784 1.00 88.31 96 LEU A CA 1
ATOM 821 C C . LEU A 1 96 ? 20.972 4.864 -34.053 1.00 88.31 96 LEU A C 1
ATOM 823 O O . LEU A 1 96 ? 21.133 3.775 -34.614 1.00 88.31 96 LEU A O 1
ATOM 827 N N . ASN A 1 97 ? 20.125 5.791 -34.517 1.00 86.44 97 ASN A N 1
ATOM 828 C CA . ASN A 1 97 ? 19.255 5.650 -35.692 1.00 86.44 97 ASN A CA 1
ATOM 829 C C . ASN A 1 97 ? 18.422 4.349 -35.657 1.00 86.44 97 ASN A C 1
ATOM 831 O O . ASN A 1 97 ? 18.056 3.864 -34.588 1.00 86.44 97 ASN A O 1
ATOM 835 N N . ASP A 1 98 ? 18.103 3.761 -36.815 1.00 82.88 98 ASP A N 1
ATOM 836 C CA . ASP A 1 98 ? 17.216 2.590 -36.930 1.00 82.88 98 ASP A CA 1
ATOM 837 C C . ASP A 1 98 ? 17.767 1.309 -36.273 1.00 82.88 98 ASP A C 1
ATOM 839 O O . ASP A 1 98 ? 17.030 0.346 -36.075 1.00 82.88 98 ASP A O 1
ATOM 843 N N . THR A 1 99 ? 19.042 1.295 -35.877 1.00 88.75 99 THR A N 1
ATOM 844 C CA . THR A 1 99 ? 19.675 0.169 -35.173 1.00 88.75 99 THR A CA 1
ATOM 845 C C . THR A 1 99 ? 19.579 0.258 -33.651 1.00 88.75 99 THR A C 1
ATOM 847 O O . THR A 1 99 ? 20.148 -0.583 -32.961 1.00 88.75 99 THR A O 1
ATOM 850 N N . TYR A 1 100 ? 18.858 1.239 -33.098 1.00 89.56 100 TYR A N 1
ATOM 851 C CA . TYR A 1 100 ? 18.791 1.467 -31.649 1.00 89.56 100 TYR A CA 1
ATOM 852 C C . TYR A 1 100 ? 18.320 0.250 -30.836 1.00 89.56 100 TYR A C 1
ATOM 854 O O . TYR A 1 100 ? 18.781 0.058 -29.718 1.00 89.56 100 TYR A O 1
ATOM 862 N N . LEU A 1 101 ? 17.461 -0.609 -31.397 1.00 92.19 101 LEU A N 1
ATOM 863 C CA . LEU A 1 101 ? 17.005 -1.842 -30.737 1.00 92.19 101 LEU A CA 1
ATOM 864 C C . LEU A 1 101 ? 18.080 -2.933 -30.648 1.00 92.19 101 LEU A C 1
ATOM 866 O O . LEU A 1 101 ? 17.901 -3.888 -29.907 1.00 92.19 101 LEU A O 1
ATOM 870 N N . ALA A 1 102 ? 19.205 -2.795 -31.354 1.00 90.31 102 ALA A N 1
ATOM 871 C CA . ALA A 1 102 ? 20.355 -3.673 -31.155 1.00 90.31 102 ALA A CA 1
ATOM 872 C C . ALA A 1 102 ? 21.053 -3.420 -29.804 1.00 90.31 102 ALA A C 1
ATOM 874 O O . ALA A 1 102 ? 21.881 -4.226 -29.385 1.00 90.31 102 ALA A O 1
ATOM 875 N N . TYR A 1 103 ? 20.740 -2.307 -29.125 1.00 91.56 103 TYR A N 1
ATOM 876 C CA . TYR A 1 103 ? 21.229 -2.035 -27.778 1.00 91.56 103 TYR A CA 1
ATOM 877 C C . TYR A 1 103 ? 20.316 -2.687 -26.728 1.00 91.56 103 TYR A C 1
ATOM 879 O O . TYR A 1 103 ? 19.134 -2.339 -26.657 1.00 91.56 103 TYR A O 1
ATOM 887 N N . PRO A 1 104 ? 20.854 -3.554 -25.845 1.00 93.88 104 PRO A N 1
ATOM 888 C CA . PRO A 1 104 ? 20.036 -4.342 -24.921 1.00 93.88 104 PRO A CA 1
ATOM 889 C C . PRO A 1 104 ? 19.137 -3.507 -23.998 1.00 93.88 104 PRO A C 1
ATOM 891 O O . PRO A 1 104 ? 17.991 -3.864 -23.741 1.00 93.88 104 PRO A O 1
ATOM 894 N N . PHE A 1 105 ? 19.619 -2.362 -23.503 1.00 95.12 105 PHE A N 1
ATOM 895 C CA . PHE A 1 105 ? 18.807 -1.497 -22.641 1.00 95.12 105 PHE A CA 1
ATOM 896 C C . PHE A 1 105 ? 17.654 -0.820 -23.391 1.00 95.12 105 PHE A C 1
ATOM 898 O O . PHE A 1 105 ? 16.566 -0.671 -22.831 1.00 95.12 105 PHE A O 1
ATOM 905 N N . ALA A 1 106 ? 17.864 -0.453 -24.657 1.00 95.19 106 ALA A N 1
ATOM 906 C CA . ALA A 1 106 ? 16.820 0.124 -25.492 1.00 95.19 106 ALA A CA 1
ATOM 907 C C . ALA A 1 106 ? 15.715 -0.901 -25.784 1.00 95.19 106 ALA A C 1
ATOM 909 O O . ALA A 1 106 ? 14.537 -0.558 -25.705 1.00 95.19 106 ALA A O 1
ATOM 910 N N . GLU A 1 107 ? 16.081 -2.159 -26.047 1.00 95.38 107 GLU A N 1
ATOM 911 C CA . GLU A 1 107 ? 15.135 -3.268 -26.215 1.00 95.38 107 GLU A CA 1
ATOM 912 C C . GLU A 1 107 ? 14.275 -3.472 -24.958 1.00 95.38 107 GLU A C 1
ATOM 914 O O . GLU A 1 107 ? 13.046 -3.495 -25.042 1.00 95.38 107 GLU A O 1
ATOM 919 N N . VAL A 1 108 ? 14.897 -3.520 -23.775 1.00 96.19 108 VAL A N 1
ATOM 920 C CA . VAL A 1 108 ? 14.170 -3.699 -22.507 1.00 96.19 108 VAL A CA 1
ATOM 921 C C . VAL A 1 108 ? 13.173 -2.563 -22.256 1.00 96.19 108 VAL A C 1
ATOM 923 O O . VAL A 1 108 ? 12.037 -2.826 -21.863 1.00 96.19 108 VAL A O 1
ATOM 926 N N . ILE A 1 109 ? 13.551 -1.306 -22.508 1.00 95.69 109 ILE A N 1
ATOM 927 C CA . ILE A 1 109 ? 12.630 -0.162 -22.375 1.00 95.69 109 ILE A CA 1
ATOM 928 C C . ILE A 1 109 ? 11.501 -0.237 -23.405 1.00 95.69 109 ILE A C 1
ATOM 930 O O . ILE A 1 109 ? 10.345 0.042 -23.073 1.00 95.69 109 ILE A O 1
ATOM 934 N N . ASN A 1 110 ? 11.828 -0.614 -24.643 1.00 95.12 110 ASN A N 1
ATOM 935 C CA . ASN A 1 110 ? 10.865 -0.744 -25.730 1.00 95.12 110 ASN A CA 1
ATOM 936 C C . ASN A 1 110 ? 9.783 -1.786 -25.417 1.00 95.12 110 ASN A C 1
ATOM 938 O O . ASN A 1 110 ? 8.640 -1.604 -25.818 1.00 95.12 110 ASN A O 1
ATOM 942 N N . GLU A 1 111 ? 10.113 -2.845 -24.673 1.00 95.69 111 GLU A N 1
ATOM 943 C CA . GLU A 1 111 ? 9.119 -3.787 -24.147 1.00 95.69 111 GLU A CA 1
ATOM 944 C C . GLU A 1 111 ? 8.370 -3.259 -22.919 1.00 95.69 111 GLU A C 1
ATOM 946 O O . GLU A 1 111 ? 7.184 -3.537 -22.738 1.00 95.69 111 GLU A O 1
ATOM 951 N N . PHE A 1 112 ? 9.068 -2.550 -22.035 1.00 96.19 112 PHE A N 1
ATOM 952 C CA . PHE A 1 112 ? 8.558 -2.161 -20.724 1.00 96.19 112 PHE A CA 1
ATOM 953 C C . PHE A 1 112 ? 7.382 -1.185 -20.803 1.00 96.19 112 PHE A C 1
ATOM 955 O O . PHE A 1 112 ? 6.361 -1.398 -20.146 1.00 96.19 112 PHE A O 1
ATOM 962 N N . VAL A 1 113 ? 7.507 -0.138 -21.623 1.00 94.50 113 VAL A N 1
ATOM 963 C CA . VAL A 1 113 ? 6.485 0.916 -21.729 1.00 94.50 113 VAL A CA 1
ATOM 964 C C . VAL A 1 113 ? 5.151 0.364 -22.265 1.00 94.50 113 VAL A C 1
ATOM 966 O O . VAL A 1 113 ? 4.130 0.580 -21.610 1.00 94.50 113 VAL A O 1
ATOM 969 N N . PRO A 1 114 ? 5.106 -0.395 -23.380 1.00 95.25 114 PRO A N 1
ATOM 970 C CA . PRO A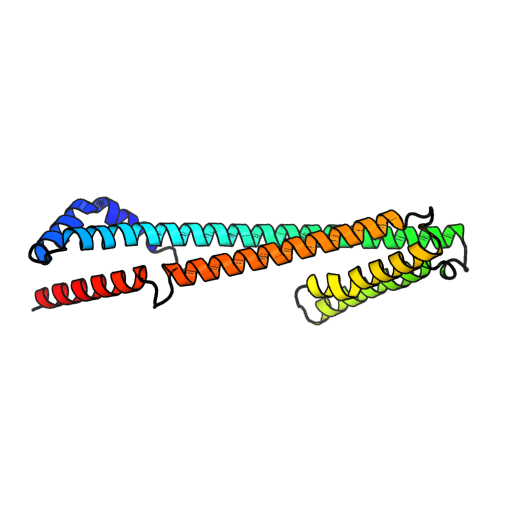 1 114 ? 3.864 -1.015 -23.847 1.00 95.25 114 PRO A CA 1
ATOM 971 C C . PRO A 1 114 ? 3.238 -1.961 -22.820 1.00 95.25 114 PRO A C 1
ATOM 973 O O . PRO A 1 114 ? 2.042 -1.853 -22.558 1.00 95.25 114 PRO A O 1
ATOM 976 N N . LYS A 1 115 ? 4.039 -2.816 -22.168 1.00 95.94 115 LYS A N 1
ATOM 977 C CA . LYS A 1 115 ? 3.546 -3.745 -21.136 1.00 95.94 115 LYS A CA 1
ATOM 978 C C . LYS A 1 115 ? 2.886 -3.020 -19.962 1.00 95.94 115 LYS A C 1
ATOM 980 O O . LYS A 1 115 ? 1.909 -3.518 -19.410 1.00 95.94 115 LYS A O 1
ATOM 985 N N . TYR A 1 116 ? 3.373 -1.836 -19.585 1.00 96.06 116 TYR A N 1
ATOM 986 C CA . TYR A 1 116 ? 2.709 -1.015 -18.571 1.00 96.06 116 TYR A CA 1
ATOM 987 C C . TYR A 1 116 ? 1.328 -0.519 -19.025 1.00 96.06 116 TYR A C 1
ATOM 989 O O . TYR A 1 116 ? 0.372 -0.557 -18.251 1.00 96.06 116 TYR A O 1
ATOM 997 N N . TYR A 1 117 ? 1.187 -0.075 -20.274 1.00 94.50 117 TYR A N 1
ATOM 998 C CA . TYR A 1 117 ? -0.114 0.361 -20.788 1.00 94.50 117 TYR A CA 1
ATOM 999 C C . TYR A 1 117 ? -1.089 -0.805 -20.976 1.00 94.50 117 TYR A C 1
ATOM 1001 O O . TYR A 1 117 ? -2.262 -0.661 -20.640 1.00 94.50 117 TYR A O 1
ATOM 1009 N N . GLU A 1 118 ? -0.615 -1.968 -21.426 1.00 94.50 118 GLU A N 1
ATOM 1010 C CA . GLU A 1 118 ? -1.404 -3.210 -21.450 1.00 94.50 118 GLU A CA 1
ATOM 1011 C C . GLU A 1 118 ? -1.892 -3.580 -20.047 1.00 94.50 118 GLU A C 1
ATOM 1013 O O . GLU A 1 118 ? -3.059 -3.921 -19.845 1.00 94.50 118 GLU A O 1
ATOM 1018 N N . TYR A 1 119 ? -1.010 -3.444 -19.058 1.00 94.25 119 TYR A N 1
ATOM 1019 C CA . TYR A 1 119 ? -1.343 -3.647 -17.660 1.00 94.25 119 TYR A CA 1
ATOM 1020 C C . TYR A 1 119 ? -2.441 -2.681 -17.191 1.00 94.25 119 TYR A C 1
ATOM 1022 O O . TYR A 1 119 ? -3.416 -3.124 -16.592 1.00 94.25 119 TYR A O 1
ATOM 1030 N N . LEU A 1 120 ? -2.359 -1.383 -17.501 1.00 93.69 120 LEU A N 1
ATOM 1031 C CA . LEU A 1 120 ? -3.429 -0.431 -17.169 1.00 93.69 120 LEU A CA 1
ATOM 1032 C C . LEU A 1 120 ? -4.751 -0.766 -17.874 1.00 93.69 120 LEU A C 1
ATOM 1034 O O . LEU A 1 120 ? -5.811 -0.693 -17.247 1.00 93.69 120 LEU A O 1
ATOM 1038 N N . GLN A 1 121 ? -4.689 -1.171 -19.144 1.00 93.69 121 GLN A N 1
ATOM 1039 C CA . GLN A 1 121 ? -5.866 -1.534 -19.930 1.00 93.69 121 GLN A CA 1
ATOM 1040 C C . GLN A 1 121 ? -6.612 -2.722 -19.310 1.00 93.69 121 GLN A C 1
ATOM 1042 O O . GLN A 1 121 ? -7.831 -2.663 -19.173 1.00 93.69 121 GLN A O 1
ATOM 1047 N N . LYS A 1 122 ? -5.889 -3.748 -18.834 1.00 93.38 122 LYS A N 1
ATOM 1048 C CA . LYS A 1 122 ? -6.468 -4.904 -18.124 1.00 93.38 122 LYS A CA 1
ATOM 1049 C C . LYS A 1 122 ? -7.399 -4.470 -16.985 1.00 93.38 122 LYS A C 1
ATOM 1051 O O . LYS A 1 122 ? -8.521 -4.959 -16.903 1.00 93.38 122 LYS A O 1
ATOM 1056 N N . TYR A 1 123 ? -6.959 -3.548 -16.126 1.00 91.00 123 TYR A N 1
ATOM 1057 C CA . TYR A 1 123 ? -7.760 -3.089 -14.979 1.00 91.00 123 TYR A CA 1
ATOM 1058 C C . TYR A 1 123 ? -8.853 -2.092 -15.377 1.00 91.00 123 TYR A C 1
ATOM 1060 O O . TYR A 1 123 ? -9.914 -2.046 -14.752 1.00 91.00 123 TYR A O 1
ATOM 1068 N N . GLN A 1 124 ? -8.638 -1.322 -16.446 1.00 90.88 124 GLN A N 1
ATOM 1069 C CA . GLN A 1 124 ? -9.688 -0.487 -17.025 1.00 90.88 124 GLN A CA 1
ATOM 1070 C C . GLN A 1 124 ? -10.851 -1.339 -17.556 1.00 90.88 124 GLN A C 1
ATOM 1072 O O . GLN A 1 124 ? -12.014 -0.997 -17.322 1.00 90.88 124 GLN A O 1
ATOM 1077 N N . ASP A 1 125 ? -10.548 -2.456 -18.218 1.00 91.69 125 ASP A N 1
ATOM 1078 C CA . ASP A 1 125 ? -11.541 -3.364 -18.796 1.00 91.69 125 ASP A CA 1
ATOM 1079 C C . ASP A 1 125 ? -12.320 -4.127 -17.715 1.00 91.69 125 ASP A C 1
ATOM 1081 O O . ASP A 1 125 ? -13.539 -4.290 -17.830 1.00 91.69 125 ASP A O 1
ATOM 1085 N N . THR A 1 126 ? -11.654 -4.539 -16.628 1.00 91.44 126 THR A N 1
ATOM 1086 C CA . THR A 1 126 ? -12.310 -5.216 -15.493 1.00 91.44 126 THR A CA 1
ATOM 1087 C C . THR A 1 126 ? -13.007 -4.257 -14.525 1.00 91.44 126 THR A C 1
ATOM 1089 O O . THR A 1 126 ? -13.821 -4.700 -13.715 1.00 91.44 126 THR A O 1
ATOM 1092 N N . LYS A 1 127 ? -12.757 -2.941 -14.628 1.00 89.12 127 LYS A N 1
ATOM 1093 C CA . LYS A 1 127 ? -13.202 -1.902 -13.673 1.00 89.12 127 LYS A CA 1
ATOM 1094 C C . LYS A 1 127 ? -12.732 -2.161 -12.239 1.00 89.12 127 LYS A C 1
ATOM 1096 O O . LYS A 1 127 ? -13.383 -1.736 -11.281 1.00 89.12 127 LYS A O 1
ATOM 1101 N N . GLU A 1 128 ? -11.616 -2.857 -12.096 1.00 90.12 128 GLU A N 1
ATOM 1102 C CA . GLU A 1 128 ? -11.002 -3.147 -10.807 1.00 90.12 128 GLU A CA 1
ATOM 1103 C C . GLU A 1 128 ? -9.938 -2.101 -10.471 1.00 90.12 128 GLU A C 1
ATOM 1105 O O . GLU A 1 128 ? -9.412 -1.397 -11.334 1.00 90.12 128 GLU A O 1
ATOM 1110 N N . GLU A 1 129 ? -9.625 -1.979 -9.182 1.00 86.56 129 GLU A N 1
ATOM 1111 C CA . GLU A 1 129 ? -8.487 -1.170 -8.765 1.00 86.56 129 GLU A CA 1
ATOM 1112 C C . GLU A 1 129 ? -7.188 -1.837 -9.229 1.00 86.56 129 GLU A C 1
ATOM 1114 O O . GLU A 1 129 ? -7.041 -3.054 -9.147 1.00 86.56 129 GLU A O 1
ATOM 1119 N N . THR A 1 130 ? -6.229 -1.031 -9.682 1.00 89.62 130 THR A N 1
ATOM 1120 C CA . THR A 1 130 ? -4.892 -1.502 -10.034 1.00 89.62 130 THR A CA 1
ATOM 1121 C C . THR A 1 130 ? -4.229 -2.257 -8.881 1.00 89.62 130 THR A C 1
ATOM 1123 O O . THR A 1 130 ? -4.120 -1.739 -7.765 1.00 89.62 130 THR A O 1
ATOM 1126 N N . ASP A 1 131 ? -3.703 -3.446 -9.173 1.00 93.44 131 ASP A N 1
ATOM 1127 C CA . ASP A 1 131 ? -2.982 -4.262 -8.197 1.00 93.44 131 ASP A CA 1
ATOM 1128 C C . ASP A 1 131 ? -1.481 -3.912 -8.150 1.00 93.44 131 ASP A C 1
ATOM 1130 O O . ASP A 1 131 ? -0.663 -4.371 -8.944 1.00 93.44 131 ASP A O 1
ATOM 1134 N N . PHE A 1 132 ? -1.074 -3.083 -7.190 1.00 94.56 132 PHE A N 1
ATOM 1135 C CA . PHE A 1 132 ? 0.341 -2.721 -7.060 1.00 94.56 132 PHE A CA 1
ATOM 1136 C C . PHE A 1 132 ? 1.268 -3.908 -6.750 1.00 94.56 132 PHE A C 1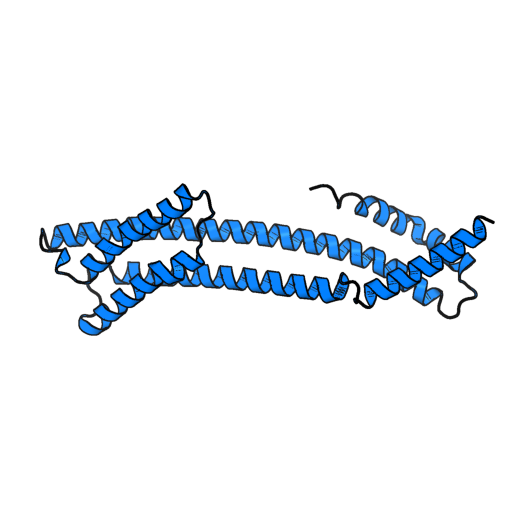
ATOM 1138 O O . PHE A 1 132 ? 2.452 -3.834 -7.089 1.00 94.56 132 PHE A O 1
ATOM 1145 N N . ASP A 1 133 ? 0.768 -4.993 -6.154 1.00 93.06 133 ASP A N 1
ATOM 1146 C CA . ASP A 1 133 ? 1.581 -6.187 -5.921 1.00 93.06 133 ASP A CA 1
ATOM 1147 C C . ASP A 1 133 ? 1.861 -6.916 -7.239 1.00 93.06 133 ASP A C 1
ATOM 1149 O O . ASP A 1 133 ? 3.022 -7.228 -7.518 1.00 93.06 133 ASP A O 1
ATOM 1153 N N . ASP A 1 134 ? 0.833 -7.114 -8.070 1.00 94.19 134 ASP A N 1
ATOM 1154 C CA . ASP A 1 134 ? 0.953 -7.674 -9.427 1.00 94.19 134 ASP A CA 1
ATOM 1155 C C . ASP A 1 134 ? 1.937 -6.845 -10.267 1.00 94.19 134 ASP A C 1
ATOM 1157 O O . ASP A 1 134 ? 2.918 -7.372 -10.796 1.00 94.19 134 ASP A O 1
ATOM 1161 N N . LEU A 1 135 ? 1.761 -5.518 -10.291 1.00 95.44 135 LEU A N 1
ATOM 1162 C CA . LEU A 1 135 ? 2.664 -4.588 -10.977 1.00 95.44 135 LEU A CA 1
ATOM 1163 C C . LEU A 1 135 ? 4.119 -4.731 -10.497 1.00 95.44 135 LEU A C 1
ATOM 1165 O O . LEU A 1 135 ? 5.054 -4.790 -11.303 1.00 95.44 135 LEU A O 1
ATOM 1169 N N . SER A 1 136 ? 4.328 -4.782 -9.180 1.00 96.62 136 SER A N 1
ATOM 1170 C CA . SER A 1 136 ? 5.663 -4.845 -8.579 1.00 96.62 136 SER A CA 1
ATOM 1171 C C . SER A 1 136 ? 6.384 -6.161 -8.869 1.00 96.62 136 SER A C 1
ATOM 1173 O O . SER A 1 136 ? 7.603 -6.147 -9.079 1.00 96.62 136 SER A O 1
ATOM 1175 N N . GLN A 1 137 ? 5.662 -7.286 -8.880 1.00 94.38 137 GLN A N 1
ATOM 1176 C CA . GLN A 1 137 ? 6.238 -8.623 -9.069 1.00 94.38 137 GLN A CA 1
ATOM 1177 C C . GLN A 1 137 ? 6.372 -9.026 -10.534 1.00 94.38 137 GLN A C 1
ATOM 1179 O O . GLN A 1 137 ? 7.361 -9.657 -10.892 1.00 94.38 137 GLN A O 1
ATOM 1184 N N . ASN A 1 138 ? 5.414 -8.650 -11.379 1.00 93.00 138 ASN A N 1
ATOM 1185 C CA . ASN A 1 138 ? 5.342 -9.170 -12.743 1.00 93.00 138 ASN A CA 1
ATOM 1186 C C . ASN A 1 138 ? 5.850 -8.184 -13.795 1.00 93.00 138 ASN A C 1
ATOM 1188 O O . ASN A 1 138 ? 6.280 -8.618 -14.860 1.00 93.00 138 ASN A O 1
ATOM 1192 N N . LEU A 1 139 ? 5.866 -6.878 -13.502 1.00 96.19 139 LEU A N 1
ATOM 1193 C CA . LEU A 1 139 ? 6.366 -5.869 -14.438 1.00 96.19 139 LEU A CA 1
ATOM 1194 C C . LEU A 1 139 ? 7.665 -5.218 -13.952 1.00 96.19 139 LEU A C 1
ATOM 1196 O O . LEU A 1 139 ? 8.702 -5.314 -14.609 1.00 96.19 139 LEU A O 1
ATOM 1200 N N . LEU A 1 140 ? 7.634 -4.569 -12.784 1.00 97.81 140 LEU A N 1
ATOM 1201 C CA . LEU A 1 140 ? 8.782 -3.800 -12.288 1.00 97.81 140 LEU A CA 1
ATOM 1202 C C . LEU A 1 140 ? 9.970 -4.707 -11.931 1.00 97.81 140 LEU A C 1
ATOM 1204 O O . LEU A 1 140 ? 11.126 -4.333 -12.124 1.00 97.81 140 LEU A O 1
ATOM 1208 N N . TYR A 1 141 ? 9.705 -5.903 -11.401 1.00 97.56 141 TYR A N 1
ATOM 1209 C CA . TYR A 1 141 ? 10.756 -6.869 -11.091 1.00 97.56 141 TYR A CA 1
ATOM 1210 C C . TYR A 1 141 ? 11.414 -7.465 -12.338 1.00 97.56 141 TYR A C 1
ATOM 1212 O O . TYR A 1 141 ? 12.641 -7.581 -12.360 1.00 97.56 141 TYR A O 1
ATOM 1220 N N . ASP A 1 142 ? 10.626 -7.820 -13.360 1.00 96.62 142 ASP A N 1
ATOM 1221 C CA . ASP A 1 142 ? 11.143 -8.347 -14.632 1.00 96.62 142 ASP A CA 1
ATOM 1222 C C . ASP A 1 142 ? 12.076 -7.324 -15.287 1.00 96.62 142 ASP A C 1
ATOM 1224 O O . ASP A 1 142 ? 13.224 -7.643 -15.603 1.00 96.62 142 ASP A O 1
ATOM 1228 N N . PHE A 1 143 ? 11.636 -6.061 -15.364 1.00 97.69 143 PHE A N 1
ATOM 1229 C CA . PHE A 1 143 ? 12.455 -4.955 -15.863 1.00 97.69 143 PHE A CA 1
ATOM 1230 C C . PHE A 1 143 ? 13.797 -4.854 -15.127 1.00 97.69 143 PHE A C 1
ATOM 1232 O O . PHE A 1 143 ? 14.859 -4.890 -15.751 1.00 97.69 143 PHE A O 1
ATOM 1239 N N . LEU A 1 144 ? 13.773 -4.787 -13.789 1.00 97.69 144 LEU A N 1
ATOM 1240 C CA . LEU A 1 144 ? 15.002 -4.700 -12.994 1.00 97.69 144 LEU A CA 1
ATOM 1241 C C . LEU A 1 144 ? 15.913 -5.904 -13.219 1.00 97.69 144 LEU A C 1
ATOM 1243 O O . LEU A 1 144 ? 17.125 -5.739 -13.320 1.00 97.69 144 LEU A O 1
ATOM 1247 N N . THR A 1 145 ? 15.348 -7.107 -13.288 1.00 97.50 145 THR A N 1
ATOM 1248 C CA . THR A 1 145 ? 16.119 -8.341 -13.463 1.00 97.50 145 THR A CA 1
ATOM 1249 C C . THR A 1 145 ? 16.829 -8.353 -14.813 1.00 97.50 145 THR A C 1
ATOM 1251 O O . THR A 1 145 ? 18.033 -8.618 -14.857 1.00 97.50 145 THR A O 1
ATOM 1254 N N . LYS A 1 146 ? 16.134 -7.969 -15.891 1.00 97.12 146 LYS A N 1
ATOM 1255 C CA . LYS A 1 146 ? 16.718 -7.812 -17.232 1.00 97.12 146 LYS A CA 1
ATOM 1256 C C . LYS A 1 146 ? 17.820 -6.753 -17.250 1.00 97.12 146 LYS A C 1
ATOM 1258 O O . LYS A 1 146 ? 18.936 -7.041 -17.677 1.00 97.12 146 LYS A O 1
ATOM 1263 N N . CYS A 1 147 ? 17.567 -5.563 -16.704 1.00 97.19 147 CYS A N 1
ATOM 1264 C CA . CYS A 1 147 ? 18.575 -4.502 -16.639 1.00 97.19 147 CYS A CA 1
ATOM 1265 C C . CYS A 1 147 ? 19.804 -4.904 -15.809 1.00 97.19 147 CYS A C 1
ATOM 1267 O O . CYS A 1 147 ? 20.931 -4.591 -16.186 1.00 97.19 147 CYS A O 1
ATOM 1269 N N . MET A 1 148 ? 19.618 -5.609 -14.689 1.00 97.31 148 MET A N 1
ATOM 1270 C CA . MET A 1 148 ? 20.733 -6.102 -13.873 1.00 97.31 148 MET A CA 1
ATOM 1271 C C . MET A 1 148 ? 21.536 -7.195 -14.578 1.00 97.31 148 MET A C 1
ATOM 1273 O O . MET A 1 148 ? 22.745 -7.267 -14.363 1.00 97.31 148 MET A O 1
ATOM 1277 N N . ALA A 1 149 ? 20.901 -8.036 -15.398 1.00 97.38 149 ALA A N 1
ATOM 1278 C CA . ALA A 1 149 ? 21.606 -9.016 -16.220 1.00 97.38 149 ALA A CA 1
ATOM 1279 C C . ALA A 1 149 ? 22.508 -8.317 -17.248 1.00 97.38 149 ALA A C 1
ATOM 1281 O O . ALA A 1 149 ? 23.710 -8.559 -17.250 1.00 97.38 149 ALA A O 1
ATOM 1282 N N . ILE A 1 150 ? 21.966 -7.355 -18.002 1.00 96.75 150 ILE A N 1
ATOM 1283 C CA . ILE A 1 150 ? 22.731 -6.561 -18.979 1.00 96.75 150 ILE A CA 1
ATOM 1284 C C . ILE A 1 150 ? 23.878 -5.806 -18.292 1.00 96.75 150 ILE A C 1
ATOM 1286 O O . ILE A 1 150 ? 25.021 -5.854 -18.744 1.00 96.75 150 ILE A O 1
ATOM 1290 N N . LYS A 1 151 ? 23.609 -5.165 -17.145 1.00 95.56 151 LYS A N 1
ATOM 1291 C CA . LYS A 1 151 ? 24.625 -4.435 -16.369 1.00 95.56 151 LYS A CA 1
ATOM 1292 C C . LYS A 1 151 ? 25.825 -5.312 -16.008 1.00 95.56 151 LYS A C 1
ATOM 1294 O O . LYS A 1 151 ? 26.949 -4.819 -15.995 1.00 95.56 151 LYS A O 1
ATOM 1299 N N . LYS A 1 152 ? 25.608 -6.588 -15.676 1.00 95.19 152 LYS A N 1
ATOM 1300 C CA . LYS A 1 152 ? 26.707 -7.508 -15.336 1.00 95.19 152 LYS A CA 1
ATOM 1301 C C . LYS A 1 152 ? 27.636 -7.769 -16.519 1.00 95.19 152 LYS A C 1
ATOM 1303 O O . LYS A 1 152 ? 28.804 -8.057 -16.288 1.00 95.19 152 LYS A O 1
ATOM 1308 N N . GLU A 1 153 ? 27.126 -7.680 -17.742 1.00 94.69 153 GLU A N 1
ATOM 1309 C CA . GLU A 1 153 ? 27.883 -7.957 -18.961 1.00 94.69 153 GLU A CA 1
ATOM 1310 C C . GLU A 1 153 ? 28.590 -6.711 -19.497 1.00 94.69 153 GLU A C 1
ATOM 1312 O O . GLU A 1 153 ? 29.779 -6.771 -19.802 1.00 94.69 153 GLU A O 1
ATOM 1317 N N . ILE A 1 154 ? 27.878 -5.582 -19.588 1.00 92.75 154 ILE A N 1
ATOM 1318 C CA . ILE A 1 154 ? 28.369 -4.378 -20.284 1.00 92.75 154 ILE A CA 1
ATOM 1319 C C . ILE A 1 154 ? 28.401 -3.109 -19.418 1.00 92.75 154 ILE A C 1
ATOM 1321 O O . ILE A 1 154 ? 28.833 -2.060 -19.887 1.00 92.75 154 ILE A O 1
ATOM 1325 N N . GLY A 1 155 ? 27.982 -3.185 -18.152 1.00 93.88 155 GLY A N 1
ATOM 1326 C CA . GLY A 1 155 ? 27.793 -2.009 -17.297 1.00 93.88 155 GLY A CA 1
ATOM 1327 C C . GLY A 1 155 ? 26.525 -1.220 -17.640 1.00 93.88 155 GLY A C 1
ATOM 1328 O O . GLY A 1 155 ? 25.701 -1.661 -18.436 1.00 93.88 155 GLY A O 1
ATOM 1329 N N . PHE A 1 156 ? 26.335 -0.066 -16.995 1.00 94.12 156 PHE A N 1
ATOM 1330 C CA . PHE A 1 156 ? 25.324 0.902 -17.428 1.00 94.12 156 PHE A CA 1
ATOM 1331 C C . PHE A 1 156 ? 25.892 1.790 -18.530 1.00 94.12 156 PHE A C 1
ATOM 1333 O O . PHE A 1 156 ? 27.083 2.104 -18.523 1.00 94.12 156 PHE A O 1
ATOM 1340 N N . ASP A 1 157 ? 25.034 2.197 -19.460 1.00 89.56 157 ASP A N 1
ATOM 1341 C CA . ASP A 1 157 ? 25.407 3.178 -20.469 1.00 89.56 157 ASP A CA 1
ATOM 1342 C C . ASP A 1 157 ? 25.217 4.620 -19.979 1.00 89.56 157 ASP A C 1
ATOM 1344 O O . ASP A 1 157 ? 24.638 4.885 -18.925 1.00 89.56 157 ASP A O 1
ATOM 1348 N N . ASN A 1 158 ? 25.697 5.563 -20.787 1.00 88.69 158 ASN A N 1
ATOM 1349 C CA . ASN A 1 158 ? 25.608 6.994 -20.504 1.00 88.69 158 ASN A CA 1
ATOM 1350 C C . ASN A 1 158 ? 24.312 7.631 -21.037 1.00 88.69 158 ASN A C 1
ATOM 1352 O O . ASN A 1 158 ? 24.197 8.857 -21.050 1.00 88.69 158 ASN A O 1
ATOM 1356 N N . PHE A 1 159 ? 23.349 6.838 -21.522 1.00 89.38 159 PHE A N 1
ATOM 1357 C CA . PHE A 1 159 ? 22.095 7.374 -22.052 1.00 89.38 159 PHE A CA 1
ATOM 1358 C C . PHE A 1 159 ? 21.085 7.681 -20.949 1.00 89.38 159 PHE A C 1
ATOM 1360 O O . PHE A 1 159 ? 20.181 8.478 -21.196 1.00 89.38 159 PHE A O 1
ATOM 1367 N N . GLY A 1 160 ? 21.266 7.138 -19.744 1.00 91.44 160 GLY A N 1
ATOM 1368 C CA . GLY A 1 160 ? 20.443 7.441 -18.568 1.00 91.44 160 GLY A CA 1
ATOM 1369 C C . GLY A 1 160 ? 19.592 6.268 -18.071 1.00 91.44 160 GLY A C 1
ATOM 1370 O O . GLY A 1 160 ? 18.539 6.464 -17.465 1.00 91.44 160 GLY A O 1
ATOM 1371 N N . ILE A 1 161 ? 19.993 5.030 -18.382 1.00 95.94 161 ILE A N 1
ATOM 1372 C CA . ILE A 1 161 ? 19.294 3.828 -17.909 1.00 95.94 161 ILE A CA 1
ATOM 1373 C C . ILE A 1 161 ? 19.417 3.636 -16.390 1.00 95.94 161 ILE A C 1
ATOM 1375 O O . ILE A 1 161 ? 18.511 3.086 -15.760 1.00 95.94 161 ILE A O 1
ATOM 1379 N N . GLU A 1 162 ? 20.518 4.088 -15.785 1.00 96.50 162 GLU A N 1
ATOM 1380 C CA . GLU A 1 162 ? 20.755 3.955 -14.345 1.00 96.50 162 GLU A CA 1
ATOM 1381 C C . GLU A 1 162 ? 19.683 4.687 -13.526 1.00 96.50 162 GLU A C 1
ATOM 1383 O O . GLU A 1 162 ? 19.189 4.159 -12.523 1.00 96.50 162 GLU A O 1
ATOM 1388 N N . GLU A 1 163 ? 19.258 5.861 -13.984 1.00 96.75 163 GLU A N 1
ATOM 1389 C CA . GLU A 1 163 ? 18.199 6.656 -13.374 1.00 96.75 163 GLU A CA 1
ATOM 1390 C C . GLU A 1 163 ? 16.854 5.926 -13.435 1.00 96.75 163 GLU A C 1
ATOM 1392 O O . GLU A 1 163 ? 16.186 5.800 -12.406 1.00 96.75 163 GLU A O 1
ATOM 1397 N N . ILE A 1 164 ? 16.492 5.357 -14.592 1.00 97.75 164 ILE A N 1
ATOM 1398 C CA . ILE A 1 164 ? 15.252 4.578 -14.759 1.00 97.75 164 ILE A CA 1
ATOM 1399 C C . ILE A 1 164 ? 15.252 3.360 -13.833 1.00 97.75 164 ILE A C 1
ATOM 1401 O O . ILE A 1 164 ? 14.290 3.117 -13.103 1.00 97.75 164 ILE A O 1
ATOM 1405 N N . VAL A 1 165 ? 16.352 2.608 -13.797 1.00 97.69 165 VAL A N 1
ATOM 1406 C CA . VAL A 1 165 ? 16.510 1.454 -12.899 1.00 97.69 165 VAL A CA 1
ATOM 1407 C C . VAL A 1 165 ? 16.373 1.868 -11.432 1.00 97.69 165 VAL A C 1
ATOM 1409 O O . VAL A 1 165 ? 15.713 1.181 -10.644 1.00 97.69 165 VAL A O 1
ATOM 1412 N N . THR A 1 166 ? 16.967 2.998 -11.054 1.00 97.50 166 THR A N 1
ATOM 1413 C CA . THR A 1 166 ? 16.895 3.527 -9.688 1.00 97.50 166 THR A CA 1
ATOM 1414 C C . THR A 1 166 ? 15.468 3.919 -9.318 1.00 97.50 166 THR A C 1
ATOM 1416 O O . THR A 1 166 ? 14.997 3.557 -8.236 1.00 97.50 166 THR A O 1
ATOM 1419 N N . GLN A 1 167 ? 14.744 4.578 -10.224 1.00 98.00 167 GLN A N 1
ATOM 1420 C CA . GLN A 1 167 ? 13.339 4.934 -10.029 1.00 98.00 167 GLN A CA 1
ATOM 1421 C C . GLN A 1 167 ? 12.445 3.704 -9.889 1.00 98.00 167 GLN A C 1
ATOM 1423 O O . GLN A 1 167 ? 11.680 3.619 -8.929 1.00 98.00 167 GLN A O 1
ATOM 1428 N N . VAL A 1 168 ? 12.589 2.707 -10.769 1.00 98.19 168 VAL A N 1
ATOM 1429 C CA . VAL A 1 168 ? 11.834 1.445 -10.672 1.00 98.19 168 VAL A CA 1
ATOM 1430 C C . VAL A 1 168 ? 12.085 0.766 -9.324 1.00 98.19 168 VAL A C 1
ATOM 1432 O O . VAL A 1 168 ? 11.148 0.316 -8.663 1.00 98.19 168 VAL A O 1
ATOM 1435 N N . SER A 1 169 ? 13.342 0.718 -8.877 1.00 97.81 169 SER A N 1
ATOM 1436 C CA . SER A 1 169 ? 13.705 0.172 -7.564 1.00 97.81 169 SER A CA 1
ATOM 1437 C C . SER A 1 169 ? 13.055 0.948 -6.414 1.00 97.81 169 SER A C 1
ATOM 1439 O O . SER A 1 169 ? 12.538 0.335 -5.478 1.00 97.81 169 SER A O 1
ATOM 1441 N N . SER A 1 170 ? 13.036 2.281 -6.489 1.00 98.25 170 SER A N 1
ATOM 1442 C CA . SER A 1 170 ? 12.393 3.143 -5.491 1.00 98.25 170 SER A CA 1
ATOM 1443 C C . SER A 1 170 ? 10.889 2.889 -5.406 1.00 98.25 170 SER A C 1
ATOM 1445 O O . SER A 1 170 ? 10.377 2.610 -4.324 1.00 98.25 170 SER A O 1
ATOM 1447 N N . ILE A 1 171 ? 10.195 2.870 -6.547 1.00 98.38 171 ILE A N 1
ATOM 1448 C CA . ILE A 1 171 ? 8.749 2.616 -6.614 1.00 98.38 171 ILE A CA 1
ATOM 1449 C C . ILE A 1 171 ? 8.408 1.244 -6.019 1.00 98.38 171 ILE A C 1
ATOM 1451 O O . ILE A 1 171 ? 7.474 1.120 -5.22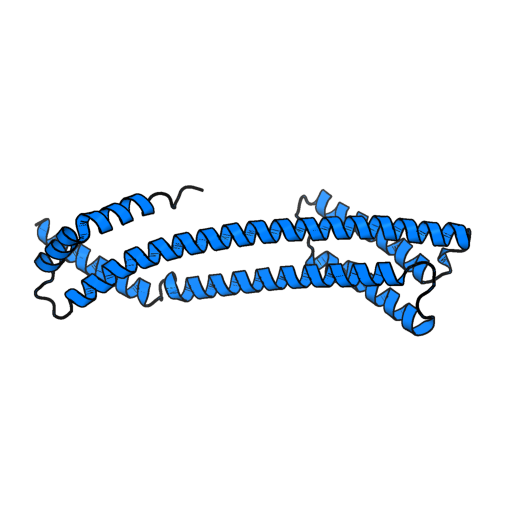8 1.00 98.38 171 ILE A O 1
ATOM 1455 N N . ARG A 1 172 ? 9.194 0.199 -6.321 1.00 97.75 172 ARG A N 1
ATOM 1456 C CA . ARG A 1 172 ? 8.979 -1.134 -5.727 1.00 97.75 172 ARG A CA 1
ATOM 1457 C C . ARG A 1 172 ? 9.130 -1.137 -4.207 1.00 97.75 172 ARG A C 1
ATOM 1459 O O . ARG A 1 172 ? 8.378 -1.842 -3.535 1.00 97.75 172 ARG A O 1
ATOM 1466 N N . LYS A 1 173 ? 10.078 -0.369 -3.660 1.00 97.81 173 LYS A N 1
ATOM 1467 C CA . LYS A 1 173 ? 10.240 -0.222 -2.204 1.00 97.81 173 LYS A CA 1
ATOM 1468 C C . LYS A 1 173 ? 9.041 0.490 -1.587 1.00 97.81 173 LYS A C 1
ATOM 1470 O O . LYS A 1 173 ? 8.548 0.024 -0.568 1.00 97.81 173 LYS A O 1
ATOM 1475 N N . GLU A 1 174 ? 8.536 1.549 -2.214 1.00 98.00 174 GLU A N 1
ATOM 1476 C CA . GLU A 1 174 ? 7.338 2.260 -1.746 1.00 98.00 174 GLU A CA 1
ATOM 1477 C C . GLU A 1 174 ? 6.095 1.360 -1.744 1.00 98.00 174 GLU A C 1
ATOM 1479 O O . GLU A 1 174 ? 5.353 1.337 -0.759 1.00 98.00 174 GLU A O 1
ATOM 1484 N N . ILE A 1 175 ? 5.908 0.547 -2.791 1.00 97.69 175 ILE A N 1
ATOM 1485 C CA . ILE A 1 175 ? 4.844 -0.470 -2.843 1.00 97.69 175 ILE A CA 1
ATOM 1486 C C . ILE A 1 175 ? 4.999 -1.475 -1.694 1.00 97.69 175 ILE A C 1
ATOM 1488 O O . ILE A 1 175 ? 4.034 -1.762 -0.985 1.00 97.69 175 ILE A O 1
ATOM 1492 N N . TRP A 1 176 ? 6.212 -1.991 -1.474 1.00 97.19 176 TRP A N 1
ATOM 1493 C CA . TRP A 1 176 ? 6.485 -2.951 -0.401 1.00 97.19 176 TRP A CA 1
ATOM 1494 C C . TRP A 1 176 ? 6.237 -2.361 0.993 1.00 97.19 176 TRP A C 1
ATOM 1496 O O . TRP A 1 176 ? 5.624 -3.016 1.837 1.00 97.19 176 TRP A O 1
ATOM 1506 N N . LEU A 1 177 ? 6.660 -1.115 1.230 1.00 96.81 177 LEU A N 1
ATOM 1507 C CA . LEU A 1 177 ? 6.396 -0.401 2.480 1.00 96.81 177 LEU A CA 1
ATOM 1508 C C . LEU A 1 177 ? 4.890 -0.253 2.706 1.00 96.81 177 LEU A C 1
ATOM 1510 O O . LEU A 1 177 ? 4.399 -0.588 3.779 1.00 96.81 177 LEU A O 1
ATOM 1514 N N . LEU A 1 178 ? 4.143 0.177 1.686 1.00 96.38 178 LEU A N 1
ATOM 1515 C CA . LEU A 1 178 ? 2.690 0.325 1.781 1.00 96.38 178 LEU A CA 1
ATOM 1516 C C . LEU A 1 178 ? 2.004 -1.006 2.110 1.00 96.38 178 LEU A C 1
ATOM 1518 O O . LEU A 1 178 ? 1.115 -1.049 2.962 1.00 96.38 178 LEU A O 1
ATOM 1522 N N . LYS A 1 179 ? 2.427 -2.096 1.460 1.00 95.12 179 LYS A N 1
ATOM 1523 C CA . LYS A 1 179 ? 1.917 -3.443 1.733 1.00 95.12 179 LYS A CA 1
ATOM 1524 C C . LYS A 1 179 ? 2.137 -3.837 3.190 1.00 95.12 179 LYS A C 1
ATOM 1526 O O . LYS A 1 179 ? 1.194 -4.271 3.851 1.00 95.12 179 LYS A O 1
ATOM 1531 N N . ASN A 1 180 ? 3.357 -3.676 3.693 1.00 95.19 180 ASN A N 1
ATOM 1532 C CA . ASN A 1 180 ? 3.681 -4.042 5.067 1.00 95.19 180 ASN A CA 1
ATOM 1533 C C . ASN A 1 180 ? 2.934 -3.195 6.089 1.00 95.19 180 ASN A C 1
ATOM 1535 O O . ASN A 1 180 ? 2.440 -3.745 7.068 1.00 95.19 180 ASN A O 1
ATOM 1539 N N . ASP A 1 181 ? 2.785 -1.896 5.845 1.00 93.94 181 ASP A N 1
ATOM 1540 C CA . ASP A 1 181 ? 2.023 -1.021 6.734 1.00 93.94 181 ASP A CA 1
ATOM 1541 C C . ASP A 1 181 ? 0.542 -1.425 6.777 1.00 93.94 181 ASP A C 1
ATOM 1543 O O . ASP A 1 181 ? -0.079 -1.408 7.840 1.00 93.94 181 ASP A O 1
ATOM 1547 N N . CYS A 1 182 ? -0.031 -1.853 5.645 1.00 93.81 182 CYS A N 1
ATOM 1548 C CA . CYS A 1 182 ? -1.379 -2.423 5.606 1.00 93.81 182 CYS A CA 1
ATOM 1549 C C . CYS A 1 182 ? -1.484 -3.751 6.372 1.00 93.81 182 CYS A C 1
ATOM 1551 O O . CYS A 1 182 ? -2.466 -3.947 7.087 1.00 93.81 182 CYS A O 1
ATOM 1553 N N . ILE A 1 183 ? -0.498 -4.647 6.247 1.00 94.69 183 ILE A N 1
ATOM 1554 C CA . ILE A 1 183 ? -0.463 -5.914 6.998 1.00 94.69 183 ILE A CA 1
ATOM 1555 C C . ILE A 1 183 ? -0.365 -5.629 8.497 1.00 94.69 183 ILE A C 1
ATOM 1557 O O . ILE A 1 183 ? -1.182 -6.122 9.265 1.00 94.69 183 ILE A O 1
ATOM 1561 N N . TYR A 1 184 ? 0.572 -4.775 8.906 1.00 92.75 184 TYR A N 1
ATOM 1562 C CA . TYR A 1 184 ? 0.761 -4.389 10.302 1.00 92.75 184 TYR A CA 1
ATOM 1563 C C . TYR A 1 184 ? -0.501 -3.752 10.894 1.00 92.75 184 TYR A C 1
ATOM 1565 O O . TYR A 1 184 ? -0.917 -4.087 12.003 1.00 92.75 184 TYR A O 1
ATOM 1573 N N . PHE A 1 185 ? -1.163 -2.872 10.138 1.00 92.69 185 PHE A N 1
ATOM 1574 C CA . PHE A 1 185 ? -2.442 -2.297 10.544 1.00 92.69 185 PHE A CA 1
ATOM 1575 C C . PHE A 1 185 ? -3.535 -3.364 10.713 1.00 92.69 185 PHE A C 1
ATOM 1577 O O . PHE A 1 185 ? -4.291 -3.310 11.685 1.00 92.69 185 PHE A O 1
ATOM 1584 N N . ALA A 1 186 ? -3.624 -4.338 9.802 1.00 90.88 186 ALA A N 1
ATOM 1585 C CA . ALA A 1 186 ? -4.580 -5.439 9.905 1.00 90.88 186 ALA A CA 1
ATOM 1586 C C . ALA A 1 186 ? -4.308 -6.312 11.141 1.00 90.88 186 ALA A C 1
ATOM 1588 O O . ALA A 1 186 ? -5.214 -6.489 11.954 1.00 90.88 186 ALA A O 1
ATOM 1589 N N . THR A 1 187 ? -3.062 -6.752 11.344 1.00 91.56 187 THR A N 1
ATOM 1590 C CA . THR A 1 187 ? -2.649 -7.552 12.509 1.00 91.56 187 THR A CA 1
ATOM 1591 C C . THR A 1 187 ? -2.968 -6.842 13.822 1.00 91.56 187 THR A C 1
ATOM 1593 O O . THR A 1 187 ? -3.606 -7.421 14.697 1.00 91.56 187 THR A O 1
ATOM 1596 N N . ASN A 1 188 ? -2.631 -5.556 13.946 1.00 89.12 188 ASN A N 1
ATOM 1597 C CA . ASN A 1 188 ? -2.935 -4.791 15.158 1.00 89.12 188 ASN A CA 1
ATOM 1598 C C . ASN A 1 188 ? -4.440 -4.698 15.440 1.00 89.12 188 ASN A C 1
ATOM 1600 O O . ASN A 1 188 ? -4.861 -4.719 16.597 1.00 89.12 188 ASN A O 1
ATOM 1604 N N . ASN A 1 189 ? -5.267 -4.566 14.401 1.00 87.38 189 ASN A N 1
ATOM 1605 C CA . ASN A 1 189 ? -6.717 -4.544 14.577 1.00 87.38 189 ASN A CA 1
ATOM 1606 C C . ASN A 1 189 ? -7.267 -5.915 14.974 1.00 87.38 189 ASN A C 1
ATOM 1608 O O . ASN A 1 189 ? -8.165 -5.973 15.812 1.00 87.38 189 ASN A O 1
ATOM 1612 N N . GLU A 1 190 ? -6.730 -7.001 14.419 1.00 88.31 190 GLU A N 1
ATOM 1613 C CA . GLU A 1 190 ? -7.089 -8.367 14.814 1.00 88.31 190 GLU A CA 1
ATOM 1614 C C . GLU A 1 190 ? -6.732 -8.639 16.277 1.00 88.31 190 GLU A C 1
ATOM 1616 O O . GLU A 1 190 ? -7.574 -9.128 17.031 1.00 88.31 190 GLU A O 1
ATOM 1621 N N . GLU A 1 191 ? -5.538 -8.243 16.718 1.00 87.50 191 GLU A N 1
ATOM 1622 C CA . GLU A 1 191 ? -5.108 -8.372 18.114 1.00 87.50 191 GLU A CA 1
ATOM 1623 C C . GLU A 1 191 ? -5.992 -7.552 19.062 1.00 87.50 191 GLU A C 1
ATOM 1625 O O . GLU A 1 191 ? -6.478 -8.069 20.073 1.00 87.50 191 GLU A O 1
ATOM 1630 N N . ARG A 1 192 ? -6.280 -6.289 18.717 1.00 82.50 192 ARG A N 1
ATOM 1631 C CA . ARG A 1 192 ? -7.203 -5.431 19.485 1.00 82.50 192 ARG A CA 1
ATOM 1632 C C . ARG A 1 192 ? -8.605 -6.036 19.547 1.00 82.50 192 ARG A C 1
ATOM 1634 O O . ARG A 1 192 ? -9.234 -6.021 20.607 1.00 82.50 192 ARG A O 1
ATOM 1641 N N . HIS A 1 193 ? -9.090 -6.590 18.437 1.00 84.06 193 HIS A N 1
ATOM 1642 C CA . HIS A 1 193 ? -10.374 -7.282 18.383 1.00 84.06 193 HIS A CA 1
ATOM 1643 C C . HIS A 1 193 ? -10.384 -8.509 19.300 1.00 84.06 193 HIS A C 1
ATOM 1645 O O . HIS A 1 193 ? -11.273 -8.624 20.144 1.00 84.06 193 HIS A O 1
ATOM 1651 N N . ALA A 1 194 ? -9.384 -9.384 19.197 1.00 83.62 194 ALA A N 1
ATOM 1652 C CA . ALA A 1 194 ? -9.256 -10.577 20.030 1.00 83.62 194 ALA A CA 1
ATOM 1653 C C . ALA A 1 194 ? -9.199 -10.235 21.526 1.00 83.62 194 ALA A C 1
ATOM 1655 O O . ALA A 1 194 ? -9.873 -10.862 22.344 1.00 83.62 194 ALA A O 1
ATOM 1656 N N . MET A 1 195 ? -8.444 -9.197 21.888 1.00 78.50 195 MET A N 1
ATOM 1657 C CA . MET A 1 195 ? -8.256 -8.801 23.280 1.00 78.50 195 MET A CA 1
ATOM 1658 C C . MET A 1 195 ? -9.514 -8.177 23.898 1.00 78.50 195 MET A C 1
ATOM 1660 O O . MET A 1 195 ? -9.814 -8.438 25.065 1.00 78.50 195 MET A O 1
ATOM 1664 N N . LEU A 1 196 ? -10.252 -7.352 23.149 1.00 77.56 196 LEU A N 1
ATOM 1665 C CA . LEU A 1 196 ? -11.261 -6.454 23.729 1.00 77.56 196 LEU A CA 1
ATOM 1666 C C . LEU A 1 196 ? -12.695 -6.739 23.277 1.00 77.56 196 LEU A C 1
ATOM 1668 O O . LEU A 1 196 ? -13.629 -6.449 24.024 1.00 77.56 196 LEU A O 1
ATOM 1672 N N . PHE A 1 197 ? -12.885 -7.291 22.081 1.00 77.94 197 PHE A N 1
ATOM 1673 C CA . PHE A 1 197 ? -14.197 -7.379 21.430 1.00 77.94 197 PHE A CA 1
ATOM 1674 C C . PHE A 1 197 ? -14.627 -8.814 21.103 1.00 77.94 197 PHE A C 1
ATOM 1676 O O . PHE A 1 197 ? -15.819 -9.060 20.919 1.00 77.94 197 PHE A O 1
ATOM 1683 N N . ALA A 1 198 ? -13.698 -9.774 21.072 1.00 81.94 198 ALA A N 1
ATOM 1684 C CA . ALA A 1 198 ? -14.027 -11.178 20.870 1.00 81.94 198 ALA A CA 1
ATOM 1685 C C . ALA A 1 198 ? -14.888 -11.723 22.016 1.00 81.94 198 ALA A C 1
ATOM 1687 O O . ALA A 1 198 ? -14.741 -11.333 23.174 1.00 81.94 198 ALA A O 1
ATOM 1688 N N . ASN A 1 199 ? -15.768 -12.677 21.702 1.00 75.56 199 ASN A N 1
ATOM 1689 C CA . ASN A 1 199 ? -16.684 -13.279 22.677 1.00 75.56 199 ASN A CA 1
ATOM 1690 C C . ASN A 1 199 ? -15.980 -13.929 23.875 1.00 75.56 199 ASN A C 1
ATOM 1692 O O . ASN A 1 199 ? -16.570 -13.992 24.952 1.00 75.56 199 ASN A O 1
ATOM 1696 N N . GLU A 1 200 ? -14.744 -14.374 23.671 1.00 78.44 200 GLU A N 1
ATOM 1697 C CA . GLU A 1 200 ? -13.870 -15.010 24.659 1.00 78.44 200 GLU A CA 1
ATOM 1698 C C . GLU A 1 200 ? -13.028 -13.998 25.456 1.00 78.44 200 GLU A C 1
ATOM 1700 O O . GLU A 1 200 ? -12.325 -14.376 26.394 1.00 78.44 200 GLU A O 1
ATOM 1705 N N . SER A 1 201 ? -13.087 -12.706 25.108 1.00 78.00 201 SER A N 1
ATOM 1706 C CA . SER A 1 201 ? -12.379 -11.654 25.836 1.00 78.00 201 SER A CA 1
ATOM 1707 C C . SER A 1 201 ? -12.817 -11.656 27.297 1.00 78.00 201 SER A C 1
ATOM 1709 O O . SER A 1 201 ? -14.002 -11.508 27.603 1.00 78.00 201 SER A O 1
ATOM 1711 N N . LYS A 1 202 ? -11.850 -11.756 28.216 1.00 75.62 202 LYS A N 1
ATOM 1712 C CA . LYS A 1 202 ? -12.105 -11.693 29.665 1.00 75.62 202 LYS A CA 1
ATOM 1713 C C . LYS A 1 202 ? -12.879 -10.431 30.053 1.00 75.62 202 LYS A C 1
ATOM 1715 O O . LYS A 1 202 ? -13.759 -10.498 30.908 1.00 75.62 202 LYS A O 1
ATOM 1720 N N . SER A 1 203 ? -12.579 -9.305 29.406 1.00 71.50 203 SER A N 1
ATOM 1721 C CA . SER A 1 203 ? -13.268 -8.030 29.627 1.00 71.50 203 SER A CA 1
ATOM 1722 C C . SER A 1 203 ? -14.735 -8.106 29.201 1.00 71.50 203 SER A C 1
ATOM 1724 O O . SER A 1 203 ? -15.621 -7.728 29.968 1.00 71.50 203 SER A O 1
ATOM 1726 N N . LEU A 1 204 ? -15.007 -8.665 28.018 1.00 76.69 204 LEU A N 1
ATOM 1727 C CA . LEU A 1 204 ? -16.371 -8.809 27.511 1.00 76.69 204 LEU A CA 1
ATOM 1728 C C . LEU A 1 204 ? -17.182 -9.848 28.301 1.00 76.69 204 LEU A C 1
ATOM 1730 O O . LEU A 1 204 ? -18.363 -9.625 28.562 1.00 76.69 204 LEU A O 1
ATOM 1734 N N . ILE A 1 205 ? -16.565 -10.962 28.703 1.00 82.62 205 ILE A N 1
ATOM 1735 C CA . ILE A 1 205 ? -17.191 -11.977 29.564 1.00 82.62 205 ILE A CA 1
ATOM 1736 C C . ILE A 1 205 ? -17.629 -11.337 30.881 1.00 82.62 205 ILE A C 1
ATOM 1738 O O . ILE A 1 205 ? -18.803 -11.420 31.236 1.00 82.62 205 ILE A O 1
ATOM 1742 N N . LYS A 1 206 ? -16.727 -10.613 31.552 1.00 78.62 206 LYS A N 1
ATOM 1743 C CA . LYS A 1 206 ? -17.024 -9.962 32.832 1.00 78.62 206 LYS A CA 1
ATOM 1744 C C . LYS A 1 206 ? -18.140 -8.919 32.715 1.00 78.62 206 LYS A C 1
ATOM 1746 O O . LYS A 1 206 ? -18.989 -8.810 33.595 1.00 78.62 206 LYS A O 1
ATOM 1751 N N . LEU A 1 207 ? -18.197 -8.188 31.601 1.00 79.50 207 LEU A N 1
ATOM 1752 C CA . LEU A 1 207 ? -19.313 -7.288 31.298 1.00 79.50 207 LEU A CA 1
ATOM 1753 C C . LEU A 1 207 ? -20.641 -8.020 31.081 1.00 79.50 207 LEU A C 1
ATOM 1755 O O . LEU A 1 207 ? -21.675 -7.559 31.563 1.00 79.50 207 LEU A O 1
ATOM 1759 N N . LYS A 1 208 ? -20.634 -9.152 30.368 1.00 83.38 208 LYS A N 1
ATOM 1760 C CA . LYS A 1 208 ? -21.833 -9.983 30.162 1.00 83.38 208 LYS A CA 1
ATOM 1761 C C . LYS A 1 208 ? -22.345 -10.561 31.485 1.00 83.38 208 LYS A C 1
ATOM 1763 O O . LYS A 1 208 ? -23.556 -10.578 31.708 1.00 83.38 208 LYS A O 1
ATOM 1768 N N . GLU A 1 209 ? -21.446 -10.985 32.369 1.00 85.75 209 GLU A N 1
ATOM 1769 C CA . GLU A 1 209 ? -21.776 -11.444 33.725 1.00 85.75 209 GLU A CA 1
ATOM 1770 C C . GLU A 1 209 ? -22.413 -10.321 34.553 1.00 85.75 209 GLU A C 1
ATOM 1772 O O . GLU A 1 209 ? -23.505 -10.502 35.095 1.00 85.75 209 GLU A O 1
ATOM 1777 N N . LEU A 1 210 ? -21.799 -9.132 34.570 1.00 82.69 210 LEU A N 1
ATOM 1778 C CA . LEU A 1 210 ? -22.343 -7.951 35.252 1.00 82.69 210 LEU A CA 1
ATOM 1779 C C . LEU A 1 210 ? -23.723 -7.565 34.719 1.00 82.69 210 LEU A C 1
ATOM 1781 O O . LEU A 1 210 ? -24.645 -7.343 35.502 1.00 82.69 210 LEU A O 1
ATOM 1785 N N . LYS A 1 211 ? -23.896 -7.543 33.393 1.00 85.44 211 LYS A N 1
ATOM 1786 C CA . LYS A 1 211 ? -25.195 -7.287 32.761 1.00 85.44 211 LYS A CA 1
ATOM 1787 C C . LYS A 1 211 ? -26.241 -8.305 33.211 1.00 85.44 211 LYS A C 1
ATOM 1789 O O . LYS A 1 211 ? -27.355 -7.922 33.546 1.00 85.44 211 LYS A O 1
ATOM 1794 N N . THR A 1 212 ? -25.887 -9.587 33.234 1.00 87.50 212 THR A N 1
ATOM 1795 C CA . THR A 1 212 ? -26.808 -10.655 33.651 1.00 87.50 212 THR A CA 1
ATOM 1796 C C . THR A 1 212 ? -27.242 -10.472 35.106 1.00 87.50 212 THR A C 1
ATOM 1798 O O . THR A 1 212 ? -28.426 -10.614 35.407 1.00 87.50 212 THR A O 1
ATOM 1801 N N . SER A 1 213 ? -26.314 -10.103 35.993 1.00 84.00 213 SER A N 1
ATOM 1802 C CA . SER A 1 213 ? -26.614 -9.811 37.400 1.00 84.00 213 SER A CA 1
ATOM 1803 C C . SER A 1 213 ? -27.547 -8.599 37.554 1.00 84.00 213 SER A C 1
ATOM 1805 O O . SER A 1 213 ? -28.548 -8.660 38.271 1.00 84.00 213 SER A O 1
ATOM 1807 N N . LEU A 1 214 ? -27.291 -7.523 36.799 1.00 83.69 214 LEU A N 1
ATOM 1808 C CA . LEU A 1 214 ? -28.160 -6.341 36.750 1.00 83.69 214 LEU A CA 1
ATOM 1809 C C . LEU A 1 214 ? -29.570 -6.686 36.263 1.00 83.69 214 LEU A C 1
ATOM 1811 O O . LEU A 1 214 ? -30.545 -6.345 36.930 1.00 83.69 214 LEU A O 1
ATOM 1815 N N . ASP A 1 215 ? -29.685 -7.414 35.152 1.00 85.88 215 ASP A N 1
ATOM 1816 C CA . ASP A 1 215 ? -30.975 -7.824 34.587 1.00 85.88 215 ASP A CA 1
ATOM 1817 C C . ASP A 1 215 ? -31.784 -8.680 35.579 1.00 85.88 215 ASP A C 1
ATOM 1819 O O . ASP A 1 215 ? -33.006 -8.554 35.665 1.00 85.88 215 ASP A O 1
ATOM 1823 N N . GLN A 1 216 ? -31.119 -9.553 36.345 1.00 86.75 216 GLN A N 1
ATOM 1824 C CA . GLN A 1 216 ? -31.770 -10.366 37.376 1.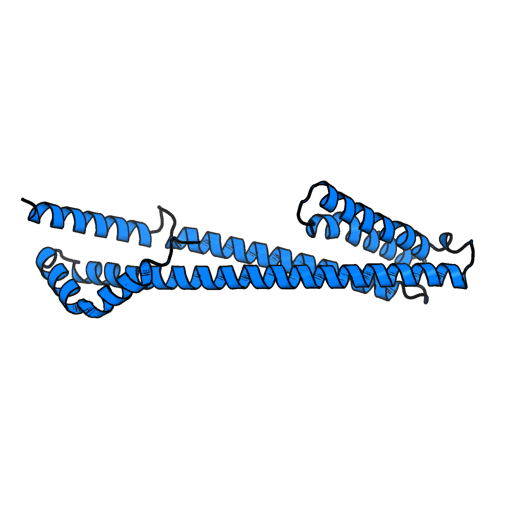00 86.75 216 GLN A CA 1
ATOM 1825 C C . GLN A 1 216 ? -32.317 -9.509 38.519 1.00 86.75 216 GLN A C 1
ATOM 1827 O O . GLN A 1 216 ? -33.461 -9.709 38.925 1.00 86.75 216 GLN A O 1
ATOM 1832 N N . LYS A 1 217 ? -31.539 -8.541 39.018 1.00 82.44 217 LYS A N 1
ATOM 1833 C CA . LYS A 1 217 ? -31.994 -7.622 40.073 1.00 82.44 217 LYS A CA 1
ATOM 1834 C C . LYS A 1 217 ? -33.143 -6.738 39.602 1.00 82.44 217 LYS A C 1
ATOM 1836 O O . LYS A 1 217 ? -34.106 -6.587 40.343 1.00 82.44 217 LYS A O 1
ATOM 1841 N N . ILE A 1 218 ? -33.091 -6.225 38.371 1.00 81.00 218 ILE A N 1
ATOM 1842 C CA . ILE A 1 218 ? -34.176 -5.414 37.793 1.00 81.00 218 ILE A CA 1
ATOM 1843 C C . ILE A 1 218 ? -35.476 -6.223 37.722 1.00 81.00 218 ILE A C 1
ATOM 1845 O O . ILE A 1 218 ? -36.507 -5.760 38.197 1.00 81.00 218 ILE A O 1
ATOM 1849 N N . LYS A 1 219 ? -35.426 -7.470 37.238 1.00 83.00 219 LYS A N 1
ATOM 1850 C CA . LYS A 1 219 ? -36.607 -8.353 37.183 1.00 83.00 219 LYS A CA 1
ATOM 1851 C C . LYS A 1 219 ? -37.229 -8.658 38.546 1.00 83.00 219 LYS A C 1
ATOM 1853 O O . LYS A 1 219 ? -38.410 -8.984 38.611 1.00 83.00 219 LYS A O 1
ATOM 1858 N N . LEU A 1 220 ? -36.453 -8.607 39.630 1.00 78.62 220 LEU A N 1
ATOM 1859 C CA . LEU A 1 220 ? -36.983 -8.779 40.986 1.00 78.62 220 LEU A CA 1
ATOM 1860 C C . LEU A 1 220 ? -37.784 -7.559 41.464 1.00 78.62 220 LEU A C 1
ATOM 1862 O O . LEU A 1 220 ? -38.588 -7.714 42.374 1.00 78.62 220 LEU A O 1
ATOM 1866 N N . LEU A 1 221 ? -37.582 -6.385 40.859 1.00 73.00 221 LEU A N 1
ATOM 1867 C CA . LEU A 1 221 ? -38.299 -5.141 41.173 1.00 73.00 221 LEU A CA 1
ATOM 1868 C C . LEU A 1 221 ? -39.588 -4.970 40.362 1.00 73.00 221 LEU A C 1
ATOM 1870 O O . LEU A 1 221 ? -40.421 -4.141 40.705 1.00 73.00 221 LEU A O 1
ATOM 1874 N N . GLU A 1 222 ? -39.737 -5.732 39.278 1.00 71.88 222 GLU A N 1
ATOM 1875 C CA . GLU A 1 222 ? -40.942 -5.761 38.438 1.00 71.88 222 GLU A CA 1
ATOM 1876 C C . GLU A 1 222 ? -42.040 -6.692 38.995 1.00 71.88 222 GLU A C 1
ATOM 1878 O O . GLU A 1 222 ? -43.110 -6.808 38.396 1.00 71.88 222 GLU A O 1
ATOM 1883 N N . LYS A 1 223 ? -41.776 -7.369 40.120 1.00 50.44 223 LYS A N 1
ATOM 1884 C CA . LYS A 1 223 ? -42.725 -8.214 40.859 1.00 50.44 223 LYS A CA 1
ATOM 1885 C C . LYS A 1 223 ? -43.239 -7.503 42.101 1.00 50.44 223 LYS A C 1
ATOM 1887 O O . LYS A 1 223 ? -44.437 -7.698 42.398 1.00 50.44 223 LYS A O 1
#

Foldseek 3Di:
DPDLPPLPVVLVVCVVCVVVLVVVLCVLCVVPPCSVVLSCLQSVLSVVVNVVVVVVVVVVVVLVVVLVVLVVVLVVLVVVLLVVLVVLLVLLCVVVPPCSCVDQLNVLSVVQNVVVVVLVVVCVVVVHDRDVVCCLPPRLVVSLVSVVVVCVPPNDDPSCSVVSSVSSVVSSVSSVVSVVVVVVVVVVVVVVCVQRPDPPHPSNVSVVVSVVVVVVSVVVVVD

Radius of gyration: 30.46 Å; chains: 1; bounding box: 71×29×87 Å